Protein AF-A0AB74K3Z8-F1 (afdb_monomer_lite)

Sequence (269 aa):
MTKLPSEIRRMIWRLVIQSEEDSHDDHDTLGHYVALHMYSPTMAYLYTKHLAVAEEYMMARLRRRHMIIGSVDHGDEYLEELLLTQRMLIPVRVFWRHEKYRDRAKTCLERWIDLFQRRGQLCHLGQIGLFLDEVETWPKHKTLLPAVVEGLFQISKRLSPGRVVMEAEYTSSVEFELFSYPIGPGQETRKIVHEAINEADRIFEKKTMQDPEYGIMVPLYPEEEGPLKFQQHRRNAERASSLESIRSYTDYISDLLEDLSSRIRVSRE

Foldseek 3Di:
DPDDDLVVVLVVLLVVLVVLQVVDDPCPAPLQQLLCQCPDPVVVVCVVPPVPVSLVSSLVSVCVSPVCLVDPVCNVVSVLSNQANGANAHECVSQQPDPVRLCSSLVSVVSVLVSCVVVVSNQSHHAYEYEYEQLVVHDPSVPSVLVSLVSQLVVQVVHDFQRYKYWYWHDFPPDIDIDIQGHHNDPVSSVVVVVVVVVVVVVSVVVLVVDVVRVPPPPVDVPDPDDPVVVVVVVVVVVVVVVVVVVVVVVVVVVVVVVVVVVVVVVVD

Secondary structure (DSSP, 8-state):
-PPPPHHHHHHHHHHHHHHHHTTS-TTS-HHHHHHHHHTSHHHHHHHHH-HHHHHHHHHHHHHHH-GGGG-TTTHHHHHHHHHHHS-EEEEGGGGTTSGGGHHHHHHHHHHHHHHHHHTT-GGG--SEEEEE-SGGGSTTHHHHHHHHHHHHHHHHTTS-TT-EEEEEEEE-SS-EEEEEEEE-SSHHHHHHHHHHHHHHHHHHHHHHHT-GGG-------TT----THHHHHHHHHHHHHHHHHHHHHHHHHHHHHHHHHHHHHHTT-

Structure (mmCIF, N/CA/C/O backbone):
data_AF-A0AB74K3Z8-F1
#
_entry.id   AF-A0AB74K3Z8-F1
#
loop_
_atom_site.group_PDB
_atom_site.id
_atom_site.type_symbol
_atom_site.label_atom_id
_atom_site.label_alt_id
_atom_site.label_comp_id
_atom_site.label_asym_id
_atom_site.label_entity_id
_atom_site.label_seq_id
_atom_site.pdbx_PDB_ins_code
_atom_site.Cartn_x
_atom_site.Cartn_y
_atom_site.Cartn_z
_atom_site.occupancy
_atom_site.B_iso_or_equiv
_atom_site.auth_seq_id
_atom_site.auth_comp_id
_atom_site.auth_asym_id
_atom_site.auth_atom_id
_atom_site.pdbx_PDB_model_num
ATOM 1 N N . MET A 1 1 ? -16.350 -5.590 33.358 1.00 41.09 1 MET A N 1
ATOM 2 C CA . MET A 1 1 ? -14.938 -5.666 32.928 1.00 41.09 1 MET A CA 1
ATOM 3 C C . MET A 1 1 ? -14.533 -4.285 32.449 1.00 41.09 1 MET A C 1
ATOM 5 O O . MET A 1 1 ? -15.208 -3.742 31.583 1.00 41.09 1 MET A O 1
ATOM 9 N N . THR A 1 2 ? -13.524 -3.670 33.058 1.00 47.72 2 THR A N 1
ATOM 10 C CA . THR A 1 2 ? -12.963 -2.400 32.580 1.00 47.72 2 THR A CA 1
ATOM 11 C C . THR A 1 2 ? -12.320 -2.642 31.215 1.00 47.72 2 THR A C 1
ATOM 13 O O . THR A 1 2 ? -11.448 -3.498 31.087 1.00 47.72 2 THR A O 1
ATOM 16 N N . LYS A 1 3 ? -12.793 -1.945 30.173 1.00 71.00 3 LYS A N 1
ATOM 17 C CA . LYS A 1 3 ? -12.167 -2.007 28.845 1.00 71.00 3 LYS A CA 1
ATOM 18 C C . LYS A 1 3 ? -10.729 -1.493 28.976 1.00 71.00 3 LYS A C 1
ATOM 20 O O . LYS A 1 3 ? -10.520 -0.437 29.570 1.00 71.00 3 LYS A O 1
ATOM 25 N N . LEU A 1 4 ? -9.762 -2.241 28.437 1.00 79.44 4 LEU A N 1
ATOM 26 C CA . LEU A 1 4 ? -8.357 -1.820 28.356 1.00 79.44 4 LEU A CA 1
ATOM 27 C C . LEU A 1 4 ? -8.261 -0.402 27.767 1.00 79.44 4 LEU A C 1
ATOM 29 O O . LEU A 1 4 ? -9.043 -0.105 26.865 1.00 79.44 4 LEU A O 1
ATOM 33 N N . PRO A 1 5 ? -7.333 0.462 28.207 1.00 87.00 5 PRO A N 1
ATOM 34 C CA . PRO A 1 5 ? -7.081 1.755 27.567 1.00 87.00 5 PRO A CA 1
ATOM 35 C C . PRO A 1 5 ? -6.818 1.621 26.058 1.00 87.00 5 PRO A C 1
ATOM 37 O O . PRO A 1 5 ? -6.226 0.637 25.615 1.00 87.00 5 PRO A O 1
ATOM 40 N N . SER A 1 6 ? -7.243 2.609 25.264 1.00 81.06 6 SER A N 1
ATOM 41 C CA . SER A 1 6 ? -7.109 2.592 23.795 1.00 81.06 6 SER A CA 1
ATOM 42 C C . SER A 1 6 ? -5.661 2.461 23.324 1.00 81.06 6 SER A C 1
ATOM 44 O O . SER A 1 6 ? -5.394 1.740 22.371 1.00 81.06 6 SER A O 1
ATOM 46 N N . GLU A 1 7 ? -4.720 3.102 24.013 1.00 81.38 7 GLU A N 1
ATOM 47 C CA . GLU A 1 7 ? -3.289 3.023 23.702 1.00 81.38 7 GLU A CA 1
ATOM 48 C C . GLU A 1 7 ? -2.758 1.592 23.833 1.00 81.38 7 GLU A C 1
ATOM 50 O O . GLU A 1 7 ? -2.087 1.095 22.930 1.00 81.38 7 GLU A O 1
ATOM 55 N N . ILE A 1 8 ? -3.140 0.894 24.907 1.00 82.19 8 ILE A N 1
ATOM 56 C CA . ILE A 1 8 ? -2.758 -0.505 25.126 1.00 82.19 8 ILE A CA 1
ATOM 57 C C . ILE A 1 8 ? -3.389 -1.399 24.053 1.00 82.19 8 ILE A C 1
ATOM 59 O O . ILE A 1 8 ? -2.710 -2.267 23.510 1.00 82.19 8 ILE A O 1
ATOM 63 N N . ARG A 1 9 ? -4.657 -1.166 23.685 1.00 83.44 9 ARG A N 1
ATOM 64 C CA . ARG A 1 9 ? -5.303 -1.920 22.596 1.00 83.44 9 ARG A CA 1
ATOM 65 C C . ARG A 1 9 ? -4.596 -1.715 21.257 1.00 83.44 9 ARG A C 1
ATOM 67 O O . ARG A 1 9 ? -4.324 -2.694 20.577 1.00 83.44 9 ARG A O 1
ATOM 74 N N . ARG A 1 10 ? -4.220 -0.481 20.912 1.00 83.50 10 ARG A N 1
ATOM 75 C CA . ARG A 1 10 ? -3.461 -0.185 19.683 1.00 83.50 10 ARG A CA 1
ATOM 76 C C . ARG A 1 10 ? -2.086 -0.847 19.666 1.00 83.50 10 ARG A C 1
ATOM 78 O O . ARG A 1 10 ? -1.675 -1.357 18.631 1.00 83.50 10 ARG A O 1
ATOM 85 N N . MET A 1 11 ? -1.391 -0.903 20.804 1.00 82.69 11 MET A N 1
ATOM 86 C CA . MET A 1 11 ? -0.138 -1.662 20.912 1.00 82.69 11 MET A CA 1
ATOM 87 C C . MET A 1 11 ? -0.350 -3.160 20.669 1.00 82.69 11 MET A C 1
ATOM 89 O O . MET A 1 11 ? 0.435 -3.773 19.952 1.00 82.69 11 MET A O 1
ATOM 93 N N . ILE A 1 12 ? -1.420 -3.738 21.223 1.00 82.19 12 ILE A N 1
ATOM 94 C CA . ILE A 1 12 ? -1.785 -5.138 20.969 1.00 82.19 12 ILE A CA 1
ATOM 95 C C . ILE A 1 12 ? -2.079 -5.342 19.480 1.00 82.19 12 ILE A C 1
ATOM 97 O O . ILE A 1 12 ? -1.544 -6.272 18.885 1.00 82.19 12 ILE A O 1
ATOM 101 N N . TRP A 1 13 ? -2.857 -4.454 18.854 1.00 89.12 13 TRP A N 1
ATOM 102 C CA . TRP A 1 13 ? -3.147 -4.536 17.422 1.00 89.12 13 TRP A CA 1
ATOM 103 C C . TRP A 1 13 ? -1.883 -4.502 16.576 1.00 89.12 13 TRP A C 1
ATOM 105 O O . TRP A 1 13 ? -1.746 -5.365 15.721 1.00 89.12 13 TRP A O 1
ATOM 115 N N . ARG A 1 14 ? -0.917 -3.623 16.860 1.00 86.44 14 ARG A N 1
ATOM 116 C CA . ARG A 1 14 ? 0.381 -3.617 16.158 1.00 86.44 14 ARG A CA 1
ATOM 117 C C . ARG A 1 14 ? 1.084 -4.965 16.191 1.00 86.44 14 ARG A C 1
ATOM 119 O O . ARG A 1 14 ? 1.556 -5.422 15.159 1.00 86.44 14 ARG A O 1
ATOM 126 N N . LEU A 1 15 ? 1.151 -5.586 17.368 1.00 85.38 15 LEU A N 1
ATOM 127 C CA . LEU A 1 15 ? 1.807 -6.883 17.536 1.00 85.38 15 LEU A CA 1
ATOM 128 C C . LEU A 1 15 ? 1.071 -7.986 16.775 1.00 85.38 15 LEU A C 1
ATOM 130 O O . LEU A 1 15 ? 1.707 -8.808 16.126 1.00 85.38 15 LEU A O 1
ATOM 134 N N . VAL A 1 16 ? -0.263 -7.983 16.827 1.00 83.44 16 VAL A N 1
ATOM 135 C CA . VAL A 1 16 ? -1.079 -8.965 16.105 1.00 83.44 16 VAL A CA 1
ATOM 136 C C . VAL A 1 16 ? -0.953 -8.780 14.596 1.00 83.44 16 VAL A C 1
ATOM 138 O O . VAL A 1 16 ? -0.721 -9.755 13.895 1.00 83.44 16 VAL A O 1
ATOM 141 N N . ILE A 1 17 ? -1.051 -7.543 14.105 1.00 88.12 17 ILE A N 1
ATOM 142 C CA . ILE A 1 17 ? -0.883 -7.208 12.688 1.00 88.12 17 ILE A CA 1
ATOM 143 C C . ILE A 1 17 ? 0.489 -7.668 12.203 1.00 88.12 17 ILE A C 1
ATOM 145 O O . ILE A 1 17 ? 0.570 -8.336 11.181 1.00 88.12 17 ILE A O 1
ATOM 149 N N . GLN A 1 18 ? 1.555 -7.336 12.940 1.00 86.69 18 GLN A N 1
ATOM 150 C CA . GLN A 1 18 ? 2.908 -7.731 12.563 1.00 86.69 18 GLN A CA 1
ATOM 151 C C . GLN A 1 18 ? 3.045 -9.254 12.526 1.00 86.69 18 GLN A C 1
ATOM 153 O O . GLN A 1 18 ? 3.539 -9.789 11.549 1.00 86.69 18 GLN A O 1
ATOM 158 N N . SER A 1 19 ? 2.534 -9.958 13.539 1.00 84.00 19 SER A N 1
ATOM 159 C CA . SER A 1 19 ? 2.565 -11.421 13.564 1.00 84.00 19 SER A CA 1
ATOM 160 C C . SER A 1 19 ? 1.749 -12.065 12.438 1.00 84.00 19 SER A C 1
ATOM 162 O O . SER A 1 19 ? 2.124 -13.143 11.981 1.00 84.00 19 SER A O 1
ATOM 164 N N . GLU A 1 20 ? 0.622 -11.472 12.034 1.00 83.81 20 GLU A N 1
ATOM 165 C CA . GLU A 1 20 ? -0.160 -11.949 10.889 1.00 83.81 20 GLU A CA 1
ATOM 166 C C . GLU A 1 20 ? 0.612 -11.708 9.587 1.00 83.81 20 GLU A C 1
ATOM 168 O O . GLU A 1 20 ? 0.776 -12.644 8.808 1.00 83.81 20 GLU A O 1
ATOM 173 N N . GLU A 1 21 ? 1.157 -10.508 9.375 1.00 85.94 21 GLU A N 1
ATOM 174 C CA . GLU A 1 21 ? 1.933 -10.182 8.172 1.00 85.94 21 GLU A CA 1
ATOM 175 C C . GLU A 1 21 ? 3.234 -10.994 8.061 1.00 85.94 21 GLU A C 1
ATOM 177 O O . GLU A 1 21 ? 3.523 -11.495 6.980 1.00 85.94 21 GLU A O 1
ATOM 182 N N . ASP A 1 22 ? 3.948 -11.235 9.166 1.00 81.50 22 ASP A N 1
ATOM 183 C CA . ASP A 1 22 ? 5.160 -12.074 9.215 1.00 81.50 22 ASP A CA 1
ATOM 184 C C . ASP A 1 22 ? 4.876 -13.561 8.929 1.00 81.50 22 ASP A C 1
ATOM 186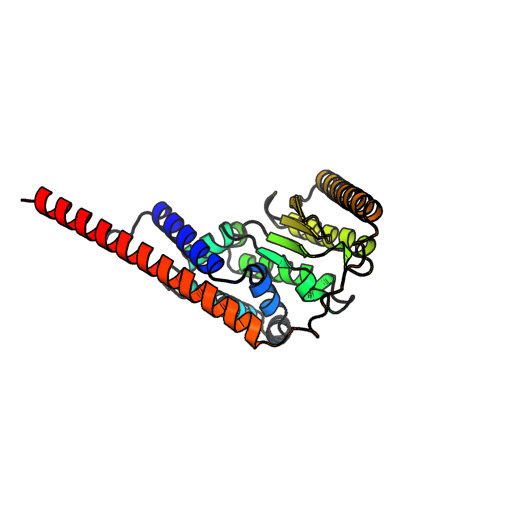 O O . ASP A 1 22 ? 5.792 -14.344 8.678 1.00 81.50 22 ASP A O 1
ATOM 190 N N . SER A 1 23 ? 3.609 -13.988 9.001 1.00 78.38 23 SER A N 1
ATOM 191 C CA . SER A 1 23 ? 3.215 -15.364 8.675 1.00 78.38 23 SER A CA 1
ATOM 192 C C . SER A 1 23 ? 3.050 -15.609 7.171 1.00 78.38 23 SER A C 1
ATOM 194 O O . SER A 1 23 ? 2.921 -16.763 6.745 1.00 78.38 23 SER A O 1
ATOM 196 N N . HIS A 1 24 ? 3.038 -14.535 6.378 1.00 77.56 24 HIS A N 1
ATOM 197 C CA . HIS A 1 24 ? 2.959 -14.573 4.926 1.00 77.56 24 HIS A CA 1
ATOM 198 C C . HIS A 1 24 ? 4.363 -14.547 4.310 1.00 77.56 24 HIS A C 1
ATOM 200 O O . HIS A 1 24 ? 5.299 -14.012 4.893 1.00 77.56 24 HIS A O 1
ATOM 206 N N . ASP A 1 25 ? 4.512 -15.135 3.120 1.00 73.88 25 ASP A N 1
ATOM 207 C CA . ASP A 1 25 ? 5.778 -15.071 2.385 1.00 73.88 25 ASP A CA 1
ATOM 208 C C . ASP A 1 25 ? 6.132 -13.603 2.077 1.00 73.88 25 ASP A C 1
ATOM 210 O O . ASP A 1 25 ? 5.238 -12.802 1.797 1.00 73.88 25 ASP A O 1
ATOM 214 N N . ASP A 1 26 ? 7.424 -13.268 2.001 1.00 64.81 26 ASP A N 1
ATOM 215 C CA . ASP A 1 26 ? 7.908 -11.904 1.699 1.00 64.81 26 ASP A CA 1
ATOM 216 C C . ASP A 1 26 ? 7.327 -11.321 0.392 1.00 64.81 26 ASP A C 1
ATOM 218 O O . ASP A 1 26 ? 7.272 -10.109 0.179 1.00 64.81 26 ASP A O 1
ATOM 222 N N . HIS A 1 27 ? 6.867 -12.188 -0.512 1.00 65.62 27 HIS A N 1
ATOM 223 C CA . HIS A 1 27 ? 6.240 -11.814 -1.777 1.00 65.62 27 HIS A CA 1
ATOM 224 C C . HIS A 1 27 ? 4.713 -11.623 -1.705 1.00 65.62 27 HIS A C 1
ATOM 226 O O . HIS A 1 27 ? 4.142 -11.069 -2.648 1.00 65.62 27 HIS A O 1
ATOM 232 N N . ASP A 1 28 ? 4.058 -12.040 -0.617 1.00 76.50 28 ASP A N 1
ATOM 233 C CA . ASP A 1 28 ? 2.620 -11.897 -0.347 1.00 76.50 28 ASP A CA 1
ATOM 234 C C . ASP A 1 28 ? 2.358 -10.777 0.670 1.00 76.50 28 ASP A C 1
ATOM 236 O O . ASP A 1 28 ? 1.676 -10.958 1.678 1.00 76.50 28 ASP A O 1
ATOM 240 N N . THR A 1 29 ? 2.909 -9.592 0.407 1.00 85.38 29 THR A N 1
ATOM 241 C CA . THR A 1 29 ? 2.657 -8.398 1.224 1.00 85.38 29 THR A CA 1
ATOM 242 C C . THR A 1 29 ? 1.191 -7.964 1.146 1.00 85.38 29 THR A C 1
ATOM 244 O O . THR A 1 29 ? 0.503 -8.215 0.148 1.00 85.38 29 THR A O 1
ATOM 247 N N . LEU A 1 30 ? 0.709 -7.208 2.141 1.00 88.62 30 LEU A N 1
ATOM 248 C CA . LEU A 1 30 ? -0.629 -6.602 2.104 1.00 88.62 30 LEU A CA 1
ATOM 249 C C . LEU A 1 30 ? -0.907 -5.848 0.787 1.00 88.62 30 LEU A C 1
ATOM 251 O O . LEU A 1 30 ? -2.015 -5.913 0.245 1.00 88.62 30 LEU A O 1
ATOM 255 N N . GLY A 1 31 ? 0.101 -5.159 0.243 1.00 87.69 31 GLY A N 1
ATOM 256 C CA . GLY A 1 31 ? -0.012 -4.451 -1.029 1.00 87.69 31 GLY A CA 1
ATOM 257 C C . GLY A 1 31 ? -0.159 -5.363 -2.242 1.00 87.69 31 GLY A C 1
ATOM 258 O O . GLY A 1 31 ? -0.999 -5.095 -3.106 1.00 87.69 31 GLY A O 1
ATOM 259 N N . HIS A 1 32 ? 0.574 -6.478 -2.282 1.00 84.88 32 HIS A N 1
ATOM 260 C CA . HIS A 1 32 ? 0.382 -7.516 -3.292 1.00 84.88 32 HIS A CA 1
ATOM 261 C C . HIS A 1 32 ? -1.027 -8.124 -3.203 1.00 84.88 32 HIS A C 1
ATOM 263 O O . HIS A 1 32 ? -1.758 -8.162 -4.199 1.00 84.88 32 HIS A O 1
ATOM 269 N N . TYR A 1 33 ? -1.446 -8.509 -1.995 1.00 86.81 33 TYR A N 1
ATOM 270 C CA . TYR A 1 33 ? -2.750 -9.113 -1.723 1.00 86.81 33 TYR A CA 1
ATOM 271 C C . TYR A 1 33 ? -3.918 -8.218 -2.163 1.00 86.81 33 TYR A C 1
ATOM 273 O O . TYR A 1 33 ? -4.849 -8.653 -2.854 1.00 86.81 33 TYR A O 1
ATOM 281 N N . VAL A 1 34 ? -3.868 -6.932 -1.805 1.00 87.50 34 VAL A N 1
ATOM 282 C CA . VAL A 1 34 ? -4.889 -5.959 -2.207 1.00 87.50 34 VAL A CA 1
ATOM 283 C C . VAL A 1 34 ? -4.890 -5.750 -3.714 1.00 87.50 34 VAL A C 1
ATOM 285 O O . VAL A 1 34 ? -5.969 -5.747 -4.314 1.00 87.50 34 VAL A O 1
ATOM 288 N N . ALA A 1 35 ? -3.720 -5.631 -4.342 1.00 83.31 35 ALA A N 1
ATOM 289 C CA . ALA A 1 35 ? -3.617 -5.443 -5.784 1.00 83.31 35 ALA A CA 1
ATOM 290 C C . ALA A 1 35 ? -4.246 -6.606 -6.564 1.00 83.31 35 ALA A C 1
ATOM 292 O O . ALA A 1 35 ? -5.053 -6.367 -7.468 1.00 83.31 35 ALA A O 1
ATOM 293 N N . LEU A 1 36 ? -3.971 -7.855 -6.168 1.00 82.38 36 LEU A N 1
ATOM 294 C CA . LEU A 1 36 ? -4.575 -9.050 -6.770 1.00 82.38 36 LEU A CA 1
ATOM 295 C C . LEU A 1 36 ? -6.106 -8.995 -6.753 1.00 82.38 36 LEU A C 1
ATOM 297 O O . LEU A 1 36 ? -6.775 -9.326 -7.737 1.00 82.38 36 LEU A O 1
ATOM 301 N N . HIS A 1 37 ? -6.685 -8.562 -5.636 1.00 84.50 37 HIS A N 1
ATOM 302 C CA . HIS A 1 37 ? -8.132 -8.537 -5.484 1.00 84.50 37 HIS A CA 1
ATOM 303 C C . HIS A 1 37 ? -8.784 -7.330 -6.146 1.00 84.50 37 HIS A C 1
ATOM 305 O O . HIS A 1 37 ? -9.766 -7.517 -6.867 1.00 84.50 37 HIS A O 1
ATOM 311 N N . MET A 1 38 ? -8.227 -6.131 -5.991 1.00 79.50 38 MET A N 1
ATOM 312 C CA . MET A 1 38 ? -8.716 -4.912 -6.646 1.00 79.50 38 MET A CA 1
ATOM 313 C C . MET A 1 38 ? -8.640 -4.984 -8.169 1.00 79.50 38 MET A C 1
ATOM 315 O O . MET A 1 38 ? -9.441 -4.345 -8.862 1.00 79.50 38 MET A O 1
ATOM 319 N N . TYR A 1 39 ? -7.703 -5.782 -8.680 1.00 73.06 39 TYR A N 1
ATOM 320 C CA . TYR A 1 39 ? -7.513 -6.008 -10.101 1.00 73.06 39 TYR A CA 1
ATOM 321 C C . TYR A 1 39 ? -8.242 -7.256 -10.641 1.00 73.06 39 TYR A C 1
ATOM 323 O O . TYR A 1 39 ? -8.264 -7.499 -11.848 1.00 73.06 39 TYR A O 1
ATOM 331 N N . SER A 1 40 ? -8.906 -8.032 -9.781 1.00 73.38 40 SER A N 1
ATOM 332 C CA . SER A 1 40 ? -9.642 -9.225 -10.212 1.00 73.38 40 SER A CA 1
ATOM 333 C C . SER A 1 40 ? -10.779 -8.897 -11.201 1.00 73.38 40 SER A C 1
ATOM 335 O O . SER A 1 40 ? -11.395 -7.828 -11.102 1.00 73.38 40 SER A O 1
ATOM 337 N N . PRO A 1 41 ? -11.140 -9.824 -12.116 1.00 70.00 41 PRO A N 1
ATOM 338 C CA . PRO A 1 41 ? -12.302 -9.662 -12.997 1.00 70.00 41 PRO A CA 1
ATOM 339 C C . PRO A 1 41 ? -13.588 -9.335 -12.229 1.00 70.00 41 PRO A C 1
ATOM 341 O O . PRO A 1 41 ? -14.390 -8.513 -12.671 1.00 70.00 41 PRO A O 1
ATOM 344 N N . THR A 1 42 ? -13.739 -9.914 -11.034 1.00 74.94 42 THR A N 1
ATOM 345 C CA . THR A 1 42 ? -14.832 -9.612 -10.108 1.00 74.94 42 THR A CA 1
ATOM 346 C C . THR A 1 42 ? -14.849 -8.135 -9.735 1.00 74.94 42 THR A C 1
ATOM 348 O O . THR A 1 42 ? -15.873 -7.482 -9.901 1.00 74.94 42 THR A O 1
ATOM 351 N N . MET A 1 43 ? -13.722 -7.568 -9.297 1.00 73.81 43 MET A N 1
ATOM 352 C CA . MET A 1 43 ? -13.666 -6.147 -8.947 1.00 73.81 43 MET A CA 1
ATOM 353 C C . MET A 1 43 ? -13.836 -5.228 -10.151 1.00 73.81 43 MET A C 1
ATOM 355 O O . MET A 1 43 ? -14.476 -4.187 -10.025 1.00 73.81 43 MET A O 1
ATOM 359 N N . ALA A 1 44 ? -13.336 -5.608 -11.328 1.00 71.75 44 ALA A N 1
ATOM 360 C CA . ALA A 1 44 ? -13.589 -4.858 -12.556 1.00 71.75 44 ALA A CA 1
ATOM 361 C C . ALA A 1 44 ? -15.095 -4.778 -12.879 1.00 71.75 44 ALA A C 1
ATOM 363 O O . ALA A 1 44 ? -15.604 -3.703 -13.208 1.00 71.75 44 ALA A O 1
ATOM 364 N N . TYR A 1 45 ? -15.825 -5.885 -12.719 1.00 74.88 45 TYR A N 1
ATOM 365 C CA . TYR A 1 45 ? -17.280 -5.906 -12.858 1.00 74.88 45 TYR A CA 1
ATOM 366 C C . TYR A 1 45 ? -17.975 -5.075 -11.766 1.00 74.88 45 TYR A C 1
ATOM 368 O O . TYR A 1 45 ? -18.789 -4.201 -12.069 1.00 74.88 45 TYR A O 1
ATOM 376 N N . LEU A 1 46 ? -17.623 -5.283 -10.495 1.00 77.94 46 LEU A N 1
ATOM 377 C CA . LEU A 1 46 ? -18.273 -4.605 -9.372 1.00 77.94 46 LEU A CA 1
ATOM 378 C C . LEU A 1 46 ? -18.068 -3.086 -9.412 1.00 77.94 46 LEU A C 1
ATOM 380 O O . LEU A 1 46 ? -19.033 -2.347 -9.250 1.00 77.94 46 LEU A O 1
ATOM 384 N N . TYR A 1 47 ? -16.868 -2.596 -9.728 1.00 71.88 47 TYR A N 1
ATOM 385 C CA . TYR A 1 47 ? -16.625 -1.152 -9.842 1.00 71.88 47 TYR A CA 1
ATOM 386 C C . TYR A 1 47 ? -17.432 -0.478 -10.959 1.00 71.88 47 TYR A C 1
ATOM 388 O O . TYR A 1 47 ? -17.702 0.716 -10.865 1.00 71.88 47 TYR A O 1
ATOM 396 N N . THR A 1 48 ? -17.813 -1.209 -12.012 1.00 75.00 48 THR A N 1
ATOM 397 C CA . THR A 1 48 ? -18.574 -0.632 -13.134 1.00 75.00 48 THR A CA 1
ATOM 398 C C . THR A 1 48 ? -20.085 -0.685 -12.933 1.00 75.00 48 THR A C 1
ATOM 400 O O . THR A 1 48 ? -20.796 0.133 -13.515 1.00 75.00 48 THR A O 1
ATOM 403 N N . LYS A 1 49 ? -20.593 -1.637 -12.141 1.00 76.50 49 LYS A N 1
ATOM 404 C CA . LYS A 1 49 ? -22.038 -1.894 -12.016 1.00 76.50 49 LYS A CA 1
ATOM 405 C C . LYS A 1 49 ? -22.587 -1.754 -10.598 1.00 76.50 49 LYS A C 1
ATOM 407 O O . LYS A 1 49 ? -23.749 -1.392 -10.444 1.00 76.50 49 LYS A O 1
ATOM 412 N N . HIS A 1 50 ? -21.778 -2.016 -9.573 1.00 79.62 50 HIS A N 1
ATOM 413 C CA . HIS A 1 50 ? -22.219 -2.149 -8.183 1.00 79.62 50 HIS A CA 1
ATOM 414 C C . HIS A 1 50 ? -21.142 -1.665 -7.199 1.00 79.62 50 HIS A C 1
ATOM 416 O O . HIS A 1 50 ? -20.538 -2.460 -6.479 1.00 79.62 50 HIS A O 1
ATOM 422 N N . LEU A 1 51 ? -20.905 -0.349 -7.155 1.00 78.88 51 LEU A N 1
ATOM 423 C CA . LEU A 1 51 ? -19.825 0.240 -6.353 1.00 78.88 51 LEU A CA 1
ATOM 424 C C . LEU A 1 51 ? -19.896 -0.138 -4.863 1.00 78.88 51 LEU A C 1
ATOM 426 O O . LEU A 1 51 ? -18.872 -0.495 -4.297 1.00 78.88 51 LEU A O 1
ATOM 430 N N . ALA A 1 52 ? -21.084 -0.130 -4.249 1.00 77.31 52 ALA A N 1
ATOM 431 C CA . ALA A 1 52 ? -21.253 -0.525 -2.844 1.00 77.31 52 ALA A CA 1
ATOM 432 C C . ALA A 1 52 ? -20.816 -1.982 -2.587 1.00 77.31 52 ALA A C 1
ATOM 434 O O . ALA A 1 52 ? -20.120 -2.274 -1.619 1.00 77.31 52 ALA A O 1
ATOM 435 N N . VAL A 1 53 ? -21.131 -2.890 -3.516 1.00 83.06 53 VAL A N 1
ATOM 436 C CA . VAL A 1 53 ? -20.736 -4.307 -3.436 1.00 83.06 53 VAL A CA 1
ATOM 437 C C . VAL A 1 53 ? -19.228 -4.475 -3.652 1.00 83.06 53 VAL A C 1
ATOM 439 O O . VAL A 1 53 ? -18.617 -5.385 -3.095 1.00 83.06 53 VAL A O 1
ATOM 442 N N . ALA A 1 54 ? -18.597 -3.588 -4.428 1.00 79.69 54 ALA A N 1
ATOM 443 C CA . ALA A 1 54 ? -17.145 -3.568 -4.596 1.00 79.69 54 ALA A CA 1
ATOM 444 C C . ALA A 1 54 ? -16.427 -3.305 -3.258 1.00 79.69 54 ALA A C 1
ATOM 446 O O . ALA A 1 54 ? -15.403 -3.926 -2.968 1.00 79.69 54 ALA A O 1
ATOM 447 N N . GLU A 1 55 ? -16.980 -2.427 -2.417 1.00 85.81 55 GLU A N 1
ATOM 448 C CA . GLU A 1 55 ? -16.435 -2.148 -1.084 1.00 85.81 55 GLU A CA 1
ATOM 449 C C . GLU A 1 55 ? -16.577 -3.342 -0.152 1.00 85.81 55 GLU A C 1
ATOM 451 O O . GLU A 1 55 ? -15.599 -3.766 0.462 1.00 85.81 55 GLU A O 1
ATOM 456 N N . GLU A 1 56 ? -17.778 -3.916 -0.080 1.00 86.06 56 GLU A N 1
ATOM 457 C CA . GLU A 1 56 ? -18.044 -5.100 0.736 1.00 86.06 56 GLU A CA 1
ATOM 458 C C . GLU A 1 56 ? -17.154 -6.272 0.329 1.00 86.06 56 GLU A C 1
ATOM 460 O O . GLU A 1 56 ? -16.607 -6.960 1.192 1.00 86.06 56 GLU A O 1
ATOM 465 N N . TYR A 1 57 ? -16.946 -6.463 -0.976 1.00 85.50 57 TYR A N 1
ATOM 466 C CA . TYR A 1 57 ? -16.020 -7.462 -1.489 1.00 85.50 57 TYR A CA 1
ATOM 467 C C . TYR A 1 57 ? -14.597 -7.215 -0.986 1.00 85.50 57 TYR A C 1
ATOM 469 O O . TYR A 1 57 ? -13.970 -8.141 -0.471 1.00 85.50 57 TYR A O 1
ATOM 477 N N . MET A 1 58 ? -14.080 -5.988 -1.100 1.00 87.94 58 MET A N 1
ATOM 478 C CA . MET A 1 58 ? -12.722 -5.684 -0.640 1.00 87.94 58 MET A CA 1
ATOM 479 C C . MET A 1 58 ? -12.581 -5.842 0.871 1.00 87.94 58 MET A C 1
ATOM 481 O O . MET A 1 58 ? -11.615 -6.453 1.324 1.00 87.94 58 MET A O 1
ATOM 485 N N . MET A 1 59 ? -13.568 -5.400 1.651 1.00 88.88 59 MET A N 1
ATOM 486 C CA . MET A 1 59 ? -13.583 -5.623 3.096 1.00 88.88 59 MET A CA 1
ATOM 487 C C . MET A 1 59 ? -13.651 -7.112 3.442 1.00 88.88 59 MET A C 1
ATOM 489 O O . MET A 1 59 ? -12.981 -7.555 4.370 1.00 88.88 59 MET A O 1
ATOM 493 N N . ALA A 1 60 ? -14.397 -7.917 2.683 1.00 86.31 60 ALA A N 1
ATOM 494 C CA . ALA A 1 60 ? -14.427 -9.365 2.862 1.00 86.31 60 ALA A CA 1
ATOM 495 C C . ALA A 1 60 ? -13.076 -10.023 2.543 1.00 86.31 60 ALA A C 1
ATOM 497 O O . ALA A 1 60 ? -12.721 -11.007 3.190 1.00 86.31 60 ALA A O 1
ATOM 498 N N . ARG A 1 61 ? -12.305 -9.492 1.584 1.00 88.12 61 ARG A N 1
ATOM 499 C CA . ARG A 1 61 ? -10.928 -9.947 1.326 1.00 88.12 61 ARG A CA 1
ATOM 500 C C . ARG A 1 61 ? -9.995 -9.579 2.467 1.00 88.12 61 ARG A C 1
ATOM 502 O O . ARG A 1 61 ? -9.315 -10.460 2.974 1.00 88.12 61 ARG A O 1
ATOM 509 N N . LEU A 1 62 ? -10.041 -8.338 2.944 1.00 89.62 62 LEU A N 1
ATOM 510 C CA . LEU A 1 62 ? -9.244 -7.924 4.100 1.00 89.62 62 LEU A CA 1
ATOM 511 C C . LEU A 1 62 ? -9.561 -8.764 5.340 1.00 89.62 62 LEU A C 1
ATOM 513 O O . LEU A 1 62 ? -8.639 -9.222 5.996 1.00 89.62 62 LEU A O 1
ATOM 517 N N . ARG A 1 63 ? -10.837 -9.077 5.600 1.00 86.00 63 ARG A N 1
ATOM 518 C CA . ARG A 1 63 ? -11.245 -9.974 6.699 1.00 86.00 63 ARG A CA 1
ATOM 519 C C . ARG A 1 63 ? -10.712 -11.400 6.576 1.00 86.00 63 ARG A C 1
ATOM 521 O O . ARG A 1 63 ? -10.591 -12.082 7.583 1.00 86.00 63 ARG A O 1
ATOM 528 N N . ARG A 1 64 ? -10.452 -11.889 5.360 1.00 84.19 64 ARG A N 1
ATOM 529 C CA . ARG A 1 64 ? -9.865 -13.226 5.166 1.00 84.19 64 ARG A CA 1
ATOM 530 C C . ARG A 1 64 ? -8.378 -13.255 5.495 1.00 84.19 64 ARG A C 1
ATOM 532 O O . ARG A 1 64 ? -7.901 -14.314 5.874 1.00 84.19 64 ARG A O 1
ATOM 539 N N . ARG A 1 65 ? -7.681 -12.130 5.317 1.00 86.75 65 ARG A N 1
ATOM 540 C CA . ARG A 1 65 ? -6.272 -11.974 5.692 1.00 86.75 65 ARG A CA 1
ATOM 541 C C . ARG A 1 65 ? -6.133 -11.639 7.178 1.00 86.75 65 ARG A C 1
ATOM 543 O O . ARG A 1 65 ? -5.424 -12.328 7.888 1.00 86.75 65 ARG A O 1
ATOM 550 N N . HIS A 1 66 ? -6.917 -10.674 7.649 1.00 87.88 66 HIS A N 1
ATOM 551 C CA . HIS A 1 66 ? -6.967 -10.238 9.040 1.00 87.88 66 HIS A CA 1
ATOM 552 C C . HIS A 1 66 ? -8.357 -10.484 9.627 1.00 87.88 66 HIS A C 1
ATOM 554 O O . HIS A 1 66 ? -9.278 -9.666 9.488 1.00 87.88 66 HIS A O 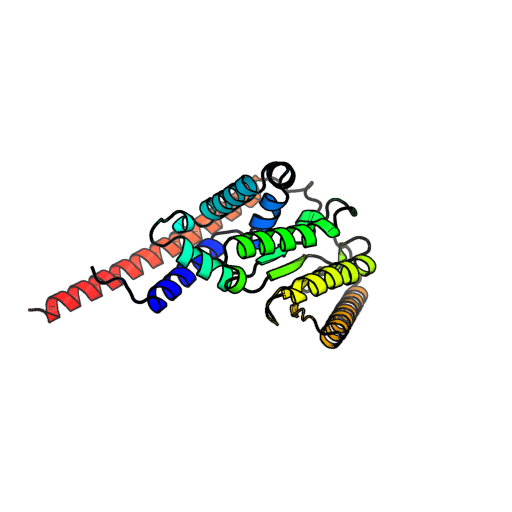1
ATOM 560 N N . MET A 1 67 ? -8.530 -11.621 10.300 1.00 84.75 67 MET A N 1
ATOM 561 C CA . MET A 1 67 ? -9.841 -12.060 10.799 1.00 84.75 67 MET A CA 1
ATOM 562 C C . MET A 1 67 ? -10.476 -11.078 11.790 1.00 84.75 67 MET A C 1
ATOM 564 O O . MET A 1 67 ? -11.704 -10.965 11.845 1.00 84.75 67 MET A O 1
ATOM 568 N N . ILE A 1 68 ? -9.660 -10.323 12.533 1.00 86.88 68 ILE A N 1
ATOM 569 C CA . ILE A 1 68 ? -10.121 -9.372 13.556 1.00 86.88 68 ILE A CA 1
ATOM 570 C C . ILE A 1 68 ? -10.964 -8.240 12.953 1.00 86.88 68 ILE A C 1
ATOM 572 O O . ILE A 1 68 ? -11.879 -7.756 13.617 1.00 86.88 68 ILE A O 1
ATOM 576 N N . ILE A 1 69 ? -10.780 -7.900 11.671 1.00 87.44 69 ILE A N 1
ATOM 577 C CA . ILE A 1 69 ? -11.627 -6.926 10.951 1.00 87.44 69 ILE A CA 1
ATOM 578 C C . ILE A 1 69 ? -13.109 -7.358 10.942 1.00 87.44 69 ILE A C 1
ATOM 580 O O . ILE A 1 69 ? -14.010 -6.535 10.781 1.00 87.44 69 ILE A O 1
ATOM 584 N N . GLY A 1 70 ? -13.396 -8.655 11.092 1.00 81.44 70 GLY A N 1
ATOM 585 C CA . GLY A 1 70 ? -14.759 -9.176 11.201 1.00 81.44 70 GLY A CA 1
ATOM 586 C C . GLY A 1 70 ? -15.422 -8.943 12.564 1.00 81.44 70 GLY A C 1
ATOM 587 O O . GLY A 1 70 ? -16.622 -9.174 12.690 1.00 81.44 70 GLY A O 1
ATOM 588 N N . SER A 1 71 ? -14.668 -8.504 13.575 1.00 83.75 71 SER A N 1
ATOM 589 C CA . SER A 1 71 ? -15.175 -8.263 14.926 1.00 83.75 71 SER A CA 1
ATOM 590 C C . SER A 1 71 ? -16.067 -7.024 14.983 1.00 83.75 71 SER A C 1
ATOM 592 O O . SER A 1 71 ? -15.677 -5.951 14.529 1.00 83.75 71 SER A O 1
ATOM 594 N N . VAL A 1 72 ? -17.240 -7.153 15.610 1.00 79.94 72 VAL A N 1
ATOM 595 C CA . VAL A 1 72 ? -18.174 -6.033 15.827 1.00 79.94 72 VAL A CA 1
ATOM 596 C C . VAL A 1 72 ? -17.591 -4.995 16.790 1.00 79.94 72 VAL A C 1
ATOM 598 O O . VAL A 1 72 ? -17.777 -3.800 16.592 1.00 79.94 72 VAL A O 1
ATOM 601 N N . ASP A 1 73 ? -16.860 -5.443 17.813 1.00 80.88 73 ASP A N 1
ATOM 602 C CA . ASP A 1 73 ? -16.370 -4.568 18.883 1.00 80.88 73 ASP A CA 1
ATOM 603 C C . ASP A 1 73 ? -15.006 -3.934 18.580 1.00 80.88 73 ASP A C 1
ATOM 605 O O . ASP A 1 73 ? -14.668 -2.890 19.142 1.00 80.88 73 ASP A O 1
ATOM 609 N N . HIS A 1 74 ? -14.205 -4.581 17.726 1.00 84.44 74 HIS A N 1
ATOM 610 C CA . HIS A 1 74 ? -12.792 -4.239 17.528 1.00 84.44 74 HIS A CA 1
ATOM 611 C C . HIS A 1 74 ? -12.367 -4.124 16.061 1.00 84.44 74 HIS A C 1
ATOM 613 O O . HIS A 1 74 ? -11.243 -3.702 15.803 1.00 84.44 74 HIS A O 1
ATOM 619 N N . GLY A 1 75 ? -13.231 -4.470 15.102 1.00 86.56 75 GLY A N 1
ATOM 620 C CA . GLY A 1 75 ? -12.850 -4.561 13.693 1.00 86.56 75 GLY A CA 1
ATOM 621 C C . GLY A 1 75 ? -12.403 -3.233 13.088 1.00 86.56 75 GLY A C 1
ATOM 622 O O . GLY A 1 75 ? -11.391 -3.205 12.392 1.00 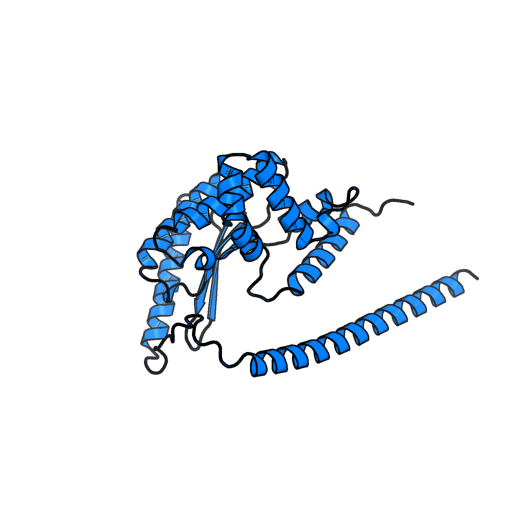86.56 75 GLY A O 1
ATOM 623 N N . ASP A 1 76 ? -13.099 -2.134 13.389 1.00 89.81 76 ASP A N 1
ATOM 624 C CA . ASP A 1 76 ? -12.719 -0.811 12.879 1.00 89.81 76 ASP A CA 1
ATOM 625 C C . ASP A 1 76 ? -11.448 -0.274 13.554 1.00 89.81 76 ASP A C 1
ATOM 627 O O . ASP A 1 76 ? -10.573 0.232 12.860 1.00 89.81 76 ASP A O 1
ATOM 631 N N . GLU A 1 77 ? -11.285 -0.451 14.871 1.00 91.06 77 GLU A N 1
ATOM 632 C CA . GLU A 1 77 ? -10.063 -0.036 15.586 1.00 91.06 77 GLU A CA 1
ATOM 633 C C . GLU A 1 77 ? -8.834 -0.822 15.099 1.00 91.06 77 GLU A C 1
ATOM 635 O O . GLU A 1 77 ? -7.764 -0.247 14.903 1.00 91.06 77 GLU A O 1
ATOM 640 N N . TYR A 1 78 ? -8.996 -2.127 14.868 1.00 91.75 78 TYR A N 1
ATOM 641 C CA . TYR A 1 78 ? -7.958 -2.968 14.284 1.00 91.75 78 TYR A CA 1
ATOM 642 C C . TYR A 1 78 ? -7.632 -2.529 12.852 1.00 91.75 78 TYR A C 1
ATOM 644 O O . TYR A 1 78 ? -6.464 -2.388 12.504 1.00 91.75 78 TYR A O 1
ATOM 652 N N . LEU A 1 79 ? -8.652 -2.282 12.020 1.00 94.00 79 LEU A N 1
ATOM 653 C CA . LEU A 1 79 ? -8.469 -1.829 10.641 1.00 94.00 79 LEU A CA 1
ATOM 654 C C . LEU A 1 79 ? -7.738 -0.486 10.585 1.00 94.00 79 LEU A C 1
ATOM 656 O O . LEU A 1 79 ? -6.830 -0.328 9.779 1.00 94.00 79 LEU A O 1
ATOM 660 N N . GLU A 1 80 ? -8.095 0.471 11.439 1.00 93.88 80 GLU A N 1
ATOM 661 C CA . GLU A 1 80 ? -7.379 1.744 11.542 1.00 93.88 80 GLU A CA 1
ATOM 662 C C . GLU A 1 80 ? -5.897 1.537 11.863 1.00 93.88 80 GLU A C 1
ATOM 664 O O . GLU A 1 80 ? -5.045 2.166 11.237 1.00 93.88 80 GLU A O 1
ATOM 669 N N . GLU A 1 81 ? -5.578 0.648 12.807 1.00 93.56 81 GLU A N 1
ATOM 670 C CA . GLU A 1 81 ? -4.189 0.359 13.160 1.00 93.56 81 GLU A CA 1
ATOM 671 C C . GLU A 1 81 ? -3.457 -0.386 12.031 1.00 93.56 81 GLU A C 1
ATOM 673 O O . GLU A 1 81 ? -2.305 -0.064 11.747 1.00 93.56 81 GLU A O 1
ATOM 678 N N . LEU A 1 82 ? -4.126 -1.304 11.324 1.00 93.69 82 LEU A N 1
ATOM 679 C CA . LEU A 1 82 ? -3.593 -1.987 10.139 1.00 93.69 82 LEU A CA 1
ATOM 680 C C . LEU A 1 82 ? -3.206 -0.982 9.058 1.00 93.69 82 LEU A C 1
ATOM 682 O O . LEU A 1 82 ? -2.081 -1.002 8.565 1.00 93.69 82 LEU A O 1
ATOM 686 N N . LEU A 1 83 ? -4.124 -0.074 8.722 1.00 92.44 83 LEU A N 1
ATOM 687 C CA . LEU A 1 83 ? -3.882 0.952 7.713 1.00 92.44 83 LEU A CA 1
ATOM 688 C C . LEU A 1 83 ? -2.740 1.883 8.118 1.00 92.44 83 LEU A C 1
ATOM 690 O O . LEU A 1 83 ? -1.985 2.308 7.248 1.00 92.44 83 LEU A O 1
ATOM 694 N N . LEU A 1 84 ? -2.615 2.202 9.409 1.00 90.44 84 LEU A N 1
ATOM 695 C CA . LEU A 1 84 ? -1.589 3.114 9.915 1.00 90.44 84 LEU A CA 1
ATOM 696 C C . LEU A 1 84 ? -0.194 2.492 9.916 1.00 90.44 84 LEU A C 1
ATOM 698 O O . LEU A 1 84 ? 0.784 3.205 9.688 1.00 90.44 84 LEU A O 1
ATOM 702 N N . THR A 1 85 ? -0.108 1.201 10.224 1.00 87.44 85 THR A N 1
ATOM 703 C CA . THR A 1 85 ? 1.156 0.519 10.527 1.00 87.44 85 THR A CA 1
ATOM 704 C C . THR A 1 85 ? 1.745 -0.184 9.320 1.00 87.44 85 THR A C 1
ATOM 706 O O . THR A 1 85 ? 2.962 -0.167 9.153 1.00 87.44 85 THR A O 1
ATOM 709 N N . GLN A 1 86 ? 0.902 -0.745 8.453 1.00 88.75 86 GLN A N 1
ATOM 710 C CA . GLN A 1 86 ? 1.363 -1.474 7.282 1.00 88.75 86 GLN A CA 1
ATOM 711 C C . GLN A 1 86 ? 1.539 -0.558 6.079 1.00 88.75 86 GLN A C 1
ATOM 713 O O . GLN A 1 86 ? 0.706 0.298 5.767 1.00 88.75 86 GLN A O 1
ATOM 718 N N . ARG A 1 87 ? 2.652 -0.760 5.373 1.00 87.06 87 ARG A N 1
ATOM 719 C CA . ARG A 1 87 ? 2.949 -0.031 4.143 1.00 87.06 87 ARG A CA 1
ATOM 720 C C . ARG A 1 87 ? 2.154 -0.663 3.008 1.00 87.06 87 ARG A C 1
ATOM 722 O O . ARG A 1 87 ? 2.353 -1.821 2.654 1.00 87.06 87 ARG A O 1
ATOM 729 N N . MET A 1 88 ? 1.259 0.109 2.407 1.00 88.81 88 MET A N 1
ATOM 730 C CA . MET A 1 88 ? 0.472 -0.314 1.251 1.00 88.81 88 MET A CA 1
ATOM 731 C C . MET A 1 88 ? 1.256 -0.020 -0.031 1.00 88.81 88 MET A C 1
ATOM 733 O O . MET A 1 88 ? 0.983 0.949 -0.745 1.00 88.81 88 MET A O 1
ATOM 737 N N . LEU A 1 89 ? 2.275 -0.837 -0.296 1.00 85.88 89 LEU A N 1
ATOM 738 C CA . LEU A 1 89 ? 3.078 -0.744 -1.512 1.00 85.88 89 LEU A CA 1
ATOM 739 C C . LEU A 1 89 ? 2.596 -1.761 -2.528 1.00 85.88 89 LEU A C 1
ATOM 741 O O . LEU A 1 89 ? 2.724 -2.967 -2.339 1.00 85.88 89 LEU A O 1
ATOM 745 N N . ILE A 1 90 ? 2.021 -1.266 -3.614 1.00 85.56 90 ILE A N 1
ATOM 746 C CA . ILE A 1 90 ? 1.514 -2.122 -4.673 1.00 85.56 90 ILE A CA 1
ATOM 747 C C . ILE A 1 90 ? 2.673 -2.474 -5.622 1.00 85.56 90 ILE A C 1
ATOM 749 O O . ILE A 1 90 ? 3.218 -1.562 -6.253 1.00 85.56 90 ILE A O 1
ATOM 753 N N . PRO A 1 91 ? 3.038 -3.763 -5.769 1.00 77.94 91 PRO A N 1
ATOM 754 C CA . PRO A 1 91 ? 4.094 -4.163 -6.686 1.00 77.94 91 PRO A CA 1
ATOM 755 C C . PRO A 1 91 ? 3.656 -3.944 -8.131 1.00 77.94 91 PRO A C 1
ATOM 757 O O . PRO A 1 91 ? 2.591 -4.411 -8.551 1.00 77.94 91 PRO A O 1
ATOM 760 N N . VAL A 1 92 ? 4.480 -3.265 -8.922 1.00 72.88 92 VAL A N 1
ATOM 761 C CA . VAL A 1 92 ? 4.172 -2.986 -10.326 1.00 72.88 92 VAL A CA 1
ATOM 762 C C . VAL A 1 92 ? 4.251 -4.250 -11.180 1.00 72.88 92 VAL A C 1
ATOM 764 O O . VAL A 1 92 ? 3.443 -4.368 -12.109 1.00 72.88 92 VAL A O 1
ATOM 767 N N . ARG A 1 93 ? 5.073 -5.253 -10.813 1.00 67.81 93 ARG A N 1
ATOM 768 C CA . ARG A 1 93 ? 5.072 -6.574 -11.473 1.00 67.81 93 ARG A CA 1
ATOM 769 C C . ARG A 1 93 ? 3.689 -7.207 -11.597 1.00 67.81 93 ARG A C 1
ATOM 771 O O . ARG A 1 93 ? 3.404 -7.871 -12.593 1.00 67.81 93 ARG A O 1
ATOM 778 N N . VAL A 1 94 ? 2.789 -6.951 -10.638 1.00 60.38 94 VAL A N 1
ATOM 779 C CA . VAL A 1 94 ? 1.411 -7.481 -10.635 1.00 60.38 94 VAL A CA 1
ATOM 780 C C . VAL A 1 94 ? 0.662 -7.063 -11.903 1.00 60.38 94 VAL A C 1
ATOM 782 O O . VAL A 1 94 ? -0.208 -7.785 -12.391 1.00 60.38 94 VAL A O 1
ATOM 785 N N . PHE A 1 95 ? 1.032 -5.923 -12.485 1.00 59.00 95 PHE A N 1
ATOM 786 C CA . PHE A 1 95 ? 0.425 -5.372 -13.690 1.00 59.00 95 PHE A CA 1
ATOM 787 C C . PHE A 1 95 ? 1.288 -5.546 -14.942 1.00 59.00 95 PHE A C 1
ATOM 789 O O . PHE A 1 95 ? 0.834 -5.192 -16.024 1.00 59.00 95 PHE A O 1
ATOM 796 N N . TRP A 1 96 ? 2.501 -6.091 -14.844 1.00 54.00 96 TRP A N 1
ATOM 797 C CA . TRP A 1 96 ? 3.497 -5.983 -15.913 1.00 54.00 96 TRP A CA 1
ATOM 798 C C . TRP A 1 96 ? 3.313 -6.943 -17.090 1.00 54.00 96 TRP A C 1
ATOM 800 O O . TRP A 1 96 ? 3.889 -6.739 -18.154 1.00 54.00 96 TRP A O 1
ATOM 810 N N . ARG A 1 97 ? 2.442 -7.954 -16.981 1.00 50.75 97 ARG A N 1
ATOM 811 C CA . ARG A 1 97 ? 2.235 -8.908 -18.087 1.00 50.75 97 ARG A CA 1
ATOM 812 C C . ARG A 1 97 ? 1.780 -8.253 -19.411 1.00 50.75 97 ARG A C 1
ATOM 814 O O . ARG A 1 97 ? 1.846 -8.922 -20.434 1.00 50.75 97 ARG A O 1
ATOM 821 N N . HIS A 1 98 ? 1.369 -6.971 -19.438 1.00 48.69 98 HIS A N 1
ATOM 822 C CA . HIS A 1 98 ? 1.238 -6.192 -20.683 1.00 48.69 98 HIS A CA 1
ATOM 823 C C . HIS A 1 98 ? 1.479 -4.671 -20.509 1.00 48.69 98 HIS A C 1
ATOM 825 O O . HIS A 1 98 ? 0.914 -4.047 -19.616 1.00 48.69 98 HIS A O 1
ATOM 831 N N . GLU A 1 99 ? 2.172 -4.027 -21.464 1.00 46.56 99 GLU A N 1
ATOM 832 C CA . GLU A 1 99 ? 2.441 -2.564 -21.524 1.00 46.56 99 GLU A CA 1
ATOM 833 C C . GLU A 1 99 ? 1.195 -1.657 -21.403 1.00 46.56 99 GLU A C 1
ATOM 835 O O . GLU A 1 99 ? 1.297 -0.498 -21.003 1.00 46.56 99 GLU A O 1
ATOM 840 N N . LYS A 1 100 ? -0.010 -2.164 -21.699 1.00 52.50 100 LYS A N 1
ATOM 841 C CA . LYS A 1 100 ? -1.275 -1.406 -21.585 1.00 52.50 100 LYS A CA 1
ATOM 842 C C . LYS A 1 100 ? -1.666 -1.067 -20.137 1.00 52.50 100 LYS A C 1
ATOM 844 O O . LYS A 1 100 ? -2.728 -0.490 -19.910 1.00 52.50 100 LYS A O 1
ATOM 849 N N . TYR A 1 101 ? -0.873 -1.483 -19.151 1.00 53.22 101 TYR A N 1
ATOM 850 C CA . TYR A 1 101 ? -1.273 -1.578 -17.747 1.00 53.22 101 TYR A CA 1
ATOM 851 C C . TYR A 1 101 ? -0.573 -0.588 -16.808 1.00 53.22 101 TYR A C 1
ATOM 853 O O . TYR A 1 101 ? -0.844 -0.615 -15.609 1.00 53.22 101 TYR A O 1
ATOM 861 N N . ARG A 1 102 ? 0.204 0.360 -17.353 1.00 57.62 102 ARG A N 1
ATOM 862 C CA . ARG A 1 102 ? 0.746 1.533 -16.635 1.00 57.62 102 ARG A CA 1
ATOM 863 C C . ARG A 1 102 ? -0.304 2.223 -15.751 1.00 57.62 102 ARG A C 1
ATOM 865 O O . ARG A 1 102 ? -0.042 2.527 -14.591 1.00 57.62 102 ARG A O 1
ATOM 872 N N . ASP A 1 103 ? -1.507 2.435 -16.279 1.00 66.44 103 ASP A N 1
ATOM 873 C CA . ASP A 1 103 ? -2.574 3.136 -15.554 1.00 66.44 103 ASP A CA 1
ATOM 874 C C . ASP A 1 103 ? -3.216 2.286 -14.450 1.00 66.44 103 ASP A C 1
ATOM 876 O O . ASP A 1 103 ? -3.906 2.821 -13.582 1.00 66.44 103 ASP A O 1
ATOM 880 N N . ARG A 1 104 ? -3.001 0.963 -14.442 1.00 72.50 104 ARG A N 1
ATOM 881 C CA . ARG A 1 104 ? -3.677 0.044 -13.514 1.00 72.50 104 ARG A CA 1
ATOM 882 C C . ARG A 1 104 ? -3.118 0.102 -12.105 1.00 72.50 104 ARG A C 1
ATOM 884 O O . ARG A 1 104 ? -3.914 0.076 -11.175 1.00 72.50 104 ARG A O 1
ATOM 891 N N . ALA A 1 105 ? -1.803 0.234 -11.950 1.00 73.44 105 ALA A N 1
ATOM 892 C CA . ALA A 1 105 ? -1.182 0.391 -10.637 1.00 73.44 105 ALA A CA 1
ATOM 893 C C . ALA A 1 105 ? -1.681 1.677 -9.956 1.00 73.44 105 ALA A C 1
ATOM 895 O O . ALA A 1 105 ? -2.167 1.656 -8.825 1.00 73.44 105 ALA A O 1
ATOM 896 N N . LYS A 1 106 ? -1.694 2.778 -10.717 1.00 78.00 106 LYS A N 1
ATOM 897 C CA . LYS A 1 106 ? -2.283 4.055 -10.303 1.00 78.00 106 LYS A CA 1
ATOM 898 C C . LYS A 1 106 ? -3.775 3.917 -9.977 1.00 78.00 106 LYS A C 1
ATOM 900 O O . LYS A 1 106 ? -4.196 4.319 -8.901 1.00 78.00 106 LYS A O 1
ATOM 905 N N . THR A 1 107 ? -4.560 3.310 -10.867 1.00 80.69 107 THR A N 1
ATOM 906 C CA . THR A 1 107 ? -6.007 3.113 -10.662 1.00 80.69 107 THR A CA 1
ATOM 907 C C . THR A 1 107 ? -6.282 2.251 -9.429 1.00 80.69 107 THR A C 1
ATOM 909 O O . THR A 1 107 ? -7.265 2.471 -8.729 1.00 80.69 107 THR A O 1
ATOM 912 N N . CYS A 1 108 ? -5.430 1.265 -9.143 1.00 82.25 108 CYS A N 1
ATOM 913 C CA . CYS 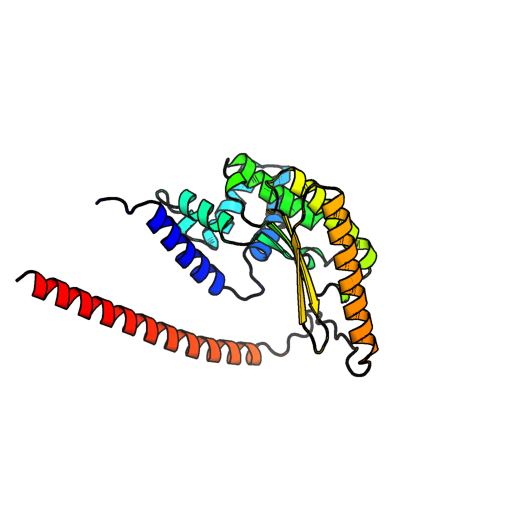A 1 108 ? -5.534 0.436 -7.950 1.00 82.25 108 CYS A CA 1
ATOM 914 C C . CYS A 1 108 ? -5.326 1.267 -6.679 1.00 82.25 108 CYS A C 1
ATOM 916 O O . CYS A 1 108 ? -6.155 1.203 -5.773 1.00 82.25 108 CYS A O 1
ATOM 918 N N . LEU A 1 109 ? -4.285 2.106 -6.646 1.00 86.94 109 LEU A N 1
ATOM 919 C CA . LEU A 1 109 ? -4.065 3.044 -5.543 1.00 86.94 109 LEU A CA 1
ATOM 920 C C . LEU A 1 109 ? -5.220 4.037 -5.394 1.00 86.94 109 LEU A C 1
ATOM 922 O O . LEU A 1 109 ? -5.702 4.248 -4.288 1.00 86.94 109 LEU A O 1
ATOM 926 N N . GLU A 1 110 ? -5.710 4.617 -6.490 1.00 87.88 110 GLU A N 1
ATOM 927 C CA . GLU A 1 110 ? -6.851 5.540 -6.462 1.00 87.88 110 GLU A CA 1
ATOM 928 C C . GLU A 1 110 ? -8.104 4.863 -5.900 1.00 87.88 110 GLU A C 1
ATOM 930 O O . GLU A 1 110 ? -8.766 5.420 -5.031 1.00 87.88 110 GLU A O 1
ATOM 935 N N . ARG A 1 111 ? -8.385 3.624 -6.314 1.00 86.94 111 ARG A N 1
ATOM 936 C CA . ARG A 1 111 ? -9.504 2.824 -5.799 1.00 86.94 111 ARG A CA 1
ATOM 937 C C . ARG A 1 111 ? -9.367 2.494 -4.316 1.00 86.94 111 ARG A C 1
ATOM 939 O O . ARG A 1 111 ? -10.377 2.502 -3.610 1.00 86.94 111 ARG A O 1
ATOM 946 N N . TRP A 1 112 ? -8.149 2.214 -3.854 1.00 89.25 112 TRP A N 1
ATOM 947 C CA . TRP A 1 112 ? -7.836 2.014 -2.440 1.00 89.25 112 TRP A CA 1
ATOM 948 C C . TRP A 1 112 ? -8.080 3.283 -1.627 1.00 89.25 112 TRP A C 1
ATOM 950 O O . TRP A 1 112 ? -8.806 3.256 -0.638 1.00 89.25 112 TRP A O 1
ATOM 960 N N . ILE A 1 113 ? -7.570 4.418 -2.095 1.00 90.81 113 ILE A N 1
ATOM 961 C CA . ILE A 1 113 ? -7.789 5.724 -1.468 1.00 90.81 113 ILE A CA 1
ATOM 962 C C . ILE A 1 113 ? -9.280 6.057 -1.417 1.00 90.81 113 ILE A C 1
ATOM 964 O O . ILE A 1 113 ? -9.788 6.438 -0.367 1.00 90.81 113 ILE A O 1
ATOM 968 N N . ASP A 1 114 ? -9.995 5.878 -2.527 1.00 90.19 114 ASP A N 1
ATOM 969 C CA . ASP A 1 114 ? -11.421 6.179 -2.621 1.00 90.19 114 ASP A CA 1
ATOM 970 C C . ASP A 1 114 ? -12.256 5.321 -1.661 1.00 90.19 114 ASP A C 1
ATOM 972 O O . ASP A 1 114 ? -13.218 5.821 -1.076 1.00 90.19 114 ASP A O 1
ATOM 976 N N . LEU A 1 115 ? -11.892 4.045 -1.474 1.00 90.12 115 LEU A N 1
ATOM 977 C CA . LEU A 1 115 ? -12.535 3.152 -0.506 1.00 90.12 115 LEU A CA 1
ATOM 978 C C . LEU A 1 115 ? -12.451 3.736 0.911 1.00 90.12 115 LEU A C 1
ATOM 980 O O . LEU A 1 115 ? -13.476 3.904 1.572 1.00 90.12 115 LEU A O 1
ATOM 984 N N . PHE A 1 116 ? -11.254 4.105 1.372 1.00 91.00 116 PHE A N 1
ATOM 985 C CA . PHE A 1 116 ? -11.081 4.637 2.731 1.00 91.00 116 PHE A CA 1
ATOM 986 C C . PHE A 1 116 ? -11.530 6.088 2.876 1.00 91.00 116 PHE A C 1
ATOM 988 O O . PHE A 1 116 ? -11.929 6.496 3.966 1.00 91.00 116 PHE A O 1
ATOM 995 N N . GLN A 1 117 ? -11.570 6.847 1.781 1.00 90.94 117 GLN A N 1
ATOM 996 C CA . GLN A 1 117 ? -12.226 8.148 1.750 1.00 90.94 117 GLN A CA 1
ATOM 997 C C . GLN A 1 117 ? -13.731 8.015 2.010 1.00 90.94 117 GLN A C 1
ATOM 999 O O . GLN A 1 117 ? -14.259 8.736 2.854 1.00 90.94 117 GLN A O 1
ATOM 1004 N N . ARG A 1 118 ? -14.420 7.073 1.352 1.00 88.94 118 ARG A N 1
ATOM 1005 C CA . ARG A 1 118 ? -15.864 6.850 1.557 1.00 88.94 118 ARG A CA 1
ATOM 1006 C C . ARG A 1 118 ? -16.190 6.269 2.933 1.00 88.94 118 ARG A C 1
ATOM 1008 O O . ARG A 1 118 ? -17.243 6.578 3.479 1.00 88.94 118 ARG A O 1
ATOM 1015 N N . ARG A 1 119 ? -15.265 5.511 3.528 1.00 88.44 119 ARG A N 1
ATOM 1016 C CA . ARG A 1 119 ? -15.376 5.015 4.911 1.00 88.44 119 ARG A CA 1
ATOM 1017 C C . ARG A 1 119 ? -15.029 6.051 5.987 1.00 88.44 119 ARG A C 1
ATOM 1019 O O . ARG A 1 119 ? -15.137 5.739 7.165 1.00 88.44 119 ARG A O 1
ATOM 1026 N N . GLY A 1 120 ? -14.581 7.255 5.617 1.00 90.00 120 GLY A N 1
ATOM 1027 C CA . GLY A 1 120 ? -14.133 8.267 6.582 1.00 90.00 120 GLY A CA 1
ATOM 1028 C C . GLY A 1 120 ? -12.828 7.909 7.306 1.00 90.00 120 GLY A C 1
ATOM 1029 O O . GLY A 1 120 ? -12.486 8.544 8.296 1.00 90.00 120 GLY A O 1
ATOM 1030 N N . GLN A 1 121 ? -12.083 6.920 6.804 1.00 89.56 121 GLN A N 1
ATOM 1031 C CA . GLN A 1 121 ? -10.869 6.370 7.419 1.00 89.56 121 GLN A CA 1
ATOM 1032 C C . GLN A 1 121 ? -9.587 6.803 6.688 1.00 89.56 121 GLN A C 1
ATOM 1034 O O . GLN A 1 121 ? -8.508 6.266 6.928 1.00 89.56 121 GLN A O 1
ATOM 1039 N N . LEU A 1 122 ? -9.676 7.790 5.789 1.00 88.06 122 LEU A N 1
ATOM 1040 C CA . LEU A 1 122 ? -8.552 8.224 4.954 1.00 88.06 122 LEU A CA 1
ATOM 1041 C C . LEU A 1 122 ? -7.336 8.698 5.767 1.00 88.06 122 LEU A C 1
ATOM 1043 O O . LEU A 1 122 ? -6.200 8.463 5.368 1.00 88.06 122 LEU A O 1
ATOM 1047 N N . CYS A 1 123 ? -7.563 9.335 6.919 1.00 86.25 123 CYS A N 1
ATOM 1048 C CA . CYS A 1 123 ? -6.499 9.806 7.810 1.00 86.25 123 CYS A CA 1
ATOM 1049 C C . CYS A 1 123 ? -5.681 8.670 8.450 1.00 86.25 123 CYS A C 1
ATOM 1051 O O . CYS A 1 123 ? -4.574 8.919 8.934 1.00 86.25 123 CYS A O 1
ATOM 1053 N N . HIS A 1 124 ? -6.204 7.442 8.423 1.00 89.12 124 HIS A N 1
ATOM 1054 C CA . HIS A 1 124 ? -5.541 6.249 8.935 1.00 89.12 124 HIS A CA 1
ATOM 1055 C C . HIS A 1 124 ? -4.689 5.545 7.880 1.00 89.12 124 HIS A C 1
ATOM 1057 O O . HIS A 1 124 ? -3.943 4.644 8.231 1.00 89.12 124 HIS A O 1
ATOM 1063 N N . LEU A 1 125 ? -4.729 5.956 6.607 1.00 88.19 125 LEU A N 1
ATOM 1064 C CA . LEU A 1 125 ? -3.811 5.408 5.610 1.00 88.19 125 LEU A CA 1
ATOM 1065 C C . LEU A 1 125 ? -2.375 5.806 5.950 1.00 88.19 125 LEU A C 1
ATOM 1067 O O . LEU A 1 125 ? -2.048 6.991 5.925 1.00 88.19 125 LEU A O 1
ATOM 1071 N N . GLY A 1 126 ? -1.541 4.817 6.269 1.00 86.56 126 GLY A N 1
ATOM 1072 C CA . GLY A 1 126 ? -0.098 4.877 6.486 1.00 86.56 126 GLY A CA 1
ATOM 1073 C C . GLY A 1 126 ? 0.672 5.299 5.237 1.00 86.56 126 GLY A C 1
ATOM 1074 O O . GLY A 1 126 ? 0.224 6.143 4.459 1.00 86.56 126 GLY A O 1
ATOM 1075 N N . GLN A 1 127 ? 1.858 4.732 5.038 1.00 88.19 127 GLN A N 1
ATOM 1076 C CA . GLN A 1 127 ? 2.555 4.913 3.768 1.00 88.19 127 GLN A CA 1
ATOM 1077 C C . GLN A 1 127 ? 1.884 4.071 2.686 1.00 88.19 127 GLN A C 1
ATOM 1079 O O . GLN A 1 127 ? 1.672 2.874 2.863 1.00 88.19 127 GLN A O 1
ATOM 1084 N N . ILE A 1 128 ? 1.567 4.701 1.561 1.00 90.31 128 ILE A N 1
ATOM 1085 C CA . ILE A 1 128 ? 1.017 4.048 0.378 1.00 90.31 128 ILE A CA 1
ATOM 1086 C C . ILE A 1 128 ? 1.908 4.342 -0.820 1.00 90.31 128 ILE A C 1
ATOM 1088 O O . ILE A 1 128 ? 2.547 5.394 -0.884 1.00 90.31 128 ILE A O 1
ATOM 1092 N N . GLY A 1 129 ? 1.933 3.459 -1.804 1.00 88.44 129 GLY A N 1
ATOM 1093 C CA . GLY A 1 129 ? 2.863 3.658 -2.895 1.00 88.44 129 GLY A CA 1
ATOM 1094 C C . GLY A 1 129 ? 2.908 2.542 -3.900 1.00 88.44 129 GLY A C 1
ATOM 1095 O O . GLY A 1 129 ? 2.074 1.636 -3.915 1.00 88.44 129 GLY A O 1
ATOM 1096 N N . LEU A 1 130 ? 3.922 2.630 -4.744 1.00 84.94 130 LEU A N 1
ATOM 1097 C CA . LEU A 1 130 ? 4.270 1.574 -5.674 1.00 84.94 130 LEU A CA 1
ATOM 1098 C C . LEU A 1 130 ? 5.616 0.997 -5.283 1.00 84.94 130 LEU A C 1
ATOM 1100 O O . LEU A 1 130 ? 6.515 1.737 -4.885 1.00 84.94 130 LEU A O 1
ATOM 1104 N N . PHE A 1 131 ? 5.715 -0.316 -5.419 1.00 81.62 131 PHE A N 1
ATOM 1105 C CA . PHE A 1 131 ? 6.963 -1.045 -5.336 1.00 81.62 131 PHE A CA 1
ATOM 1106 C C . PHE A 1 131 ? 7.358 -1.469 -6.748 1.00 81.62 131 PHE A C 1
ATOM 1108 O O . PHE A 1 131 ? 6.571 -2.090 -7.465 1.00 81.62 131 PHE A O 1
ATOM 1115 N N . LEU A 1 132 ? 8.530 -1.035 -7.181 1.00 76.19 132 LEU A N 1
ATOM 1116 C CA . LEU A 1 132 ? 9.096 -1.304 -8.488 1.00 76.19 132 LEU A CA 1
ATOM 1117 C C . LEU A 1 132 ? 10.167 -2.363 -8.283 1.00 76.19 132 LEU A C 1
ATOM 1119 O O . LEU A 1 132 ? 11.289 -2.044 -7.915 1.00 76.19 132 LEU A O 1
ATOM 1123 N N . ASP A 1 133 ? 9.792 -3.617 -8.442 1.00 71.88 133 ASP A N 1
ATOM 1124 C CA . ASP A 1 133 ? 10.691 -4.743 -8.277 1.00 71.88 133 ASP A CA 1
ATOM 1125 C C . ASP A 1 133 ? 11.393 -5.088 -9.590 1.00 71.88 133 ASP A C 1
ATOM 1127 O O . ASP A 1 133 ? 10.777 -5.042 -10.658 1.00 71.88 133 ASP A O 1
ATOM 1131 N N . GLU A 1 134 ? 12.681 -5.428 -9.508 1.00 65.50 134 GLU A N 1
ATOM 1132 C CA . GLU A 1 134 ? 13.505 -5.840 -10.652 1.00 65.50 134 GLU A CA 1
ATOM 1133 C C . GLU A 1 134 ? 13.474 -4.831 -11.821 1.00 65.50 134 GLU A C 1
ATOM 1135 O O . GLU A 1 134 ? 13.362 -5.223 -12.985 1.00 65.50 134 GLU A O 1
ATOM 1140 N N . VAL A 1 135 ? 13.558 -3.524 -11.532 1.00 61.75 135 VAL A N 1
ATOM 1141 C CA . VAL A 1 135 ? 13.316 -2.424 -12.500 1.00 61.75 135 VAL A CA 1
ATOM 1142 C C . VAL A 1 135 ? 14.129 -2.557 -13.796 1.00 61.75 135 VAL A C 1
ATOM 1144 O O . VAL A 1 135 ? 13.657 -2.203 -14.875 1.00 61.75 135 VAL A O 1
ATOM 1147 N N . GLU A 1 136 ? 15.330 -3.116 -13.722 1.00 59.59 136 GLU A N 1
ATOM 1148 C CA . GLU A 1 136 ? 16.236 -3.295 -14.864 1.00 59.59 136 GLU A CA 1
ATOM 1149 C C . GLU A 1 136 ? 15.796 -4.404 -15.831 1.00 59.59 136 GLU A C 1
ATOM 1151 O O . GLU A 1 136 ? 16.068 -4.340 -17.032 1.00 59.59 136 GLU A O 1
ATOM 1156 N N . THR A 1 137 ? 15.029 -5.391 -15.356 1.00 60.12 137 THR A N 1
ATOM 1157 C CA . THR A 1 137 ? 14.435 -6.433 -16.215 1.00 60.12 137 THR A CA 1
ATOM 1158 C C . THR A 1 137 ? 13.297 -5.897 -17.080 1.00 60.12 137 THR A C 1
ATOM 1160 O O . THR A 1 137 ? 12.858 -6.559 -18.025 1.00 60.12 137 THR A O 1
ATOM 1163 N N . TRP A 1 138 ? 12.801 -4.694 -16.783 1.00 61.12 138 TRP A N 1
ATOM 1164 C CA . TRP A 1 138 ? 11.620 -4.150 -17.427 1.00 61.12 138 TRP A CA 1
ATOM 1165 C C . TRP A 1 138 ? 11.960 -3.605 -18.815 1.00 61.12 138 TRP A C 1
ATOM 1167 O O . TRP A 1 138 ? 12.749 -2.658 -18.952 1.00 61.12 138 TRP A O 1
ATOM 1177 N N . PRO A 1 139 ? 11.280 -4.092 -19.869 1.00 55.66 139 PRO A N 1
ATOM 1178 C CA . PRO A 1 139 ? 11.343 -3.456 -21.170 1.00 55.66 139 PRO A CA 1
ATOM 1179 C C . PRO A 1 139 ? 10.969 -1.974 -21.043 1.00 55.66 139 PRO A C 1
ATOM 1181 O O . PRO A 1 139 ? 9.852 -1.632 -20.659 1.00 55.66 139 PRO A O 1
ATOM 1184 N N . LYS A 1 140 ? 11.903 -1.084 -21.398 1.00 62.72 140 LYS A N 1
ATOM 1185 C CA . LYS A 1 140 ? 11.692 0.373 -21.453 1.00 62.72 140 LYS A CA 1
ATOM 1186 C C . LYS A 1 140 ? 11.430 1.054 -20.091 1.00 62.72 140 LYS A C 1
ATOM 1188 O O . LYS A 1 140 ? 10.744 2.085 -20.076 1.00 62.72 140 LYS A O 1
ATOM 1193 N N . HIS A 1 141 ? 11.996 0.567 -18.977 1.00 64.94 141 HIS A N 1
ATOM 1194 C CA . HIS A 1 141 ? 11.846 1.192 -17.643 1.00 64.94 141 HIS A CA 1
ATOM 1195 C C . HIS A 1 141 ? 12.083 2.710 -17.647 1.00 64.94 141 HIS A C 1
ATOM 1197 O O . HIS A 1 141 ? 11.267 3.452 -17.101 1.00 64.94 141 HIS A O 1
ATOM 1203 N N . LYS A 1 142 ? 13.087 3.196 -18.393 1.00 64.12 142 LYS A N 1
ATOM 1204 C CA . LYS A 1 142 ? 13.408 4.632 -18.536 1.00 64.12 142 LYS A CA 1
ATOM 1205 C C . LYS A 1 142 ? 12.240 5.491 -19.027 1.00 64.12 142 LYS A C 1
ATOM 1207 O O . LYS A 1 142 ? 12.153 6.673 -18.713 1.00 64.12 142 LYS A O 1
ATOM 1212 N N . THR A 1 143 ? 11.320 4.910 -19.795 1.00 65.25 143 THR A N 1
ATOM 1213 C CA . THR A 1 143 ? 10.121 5.616 -20.281 1.00 65.25 143 THR A CA 1
ATOM 1214 C C . THR A 1 143 ? 8.920 5.476 -19.349 1.00 65.25 143 THR A C 1
ATOM 1216 O O . THR A 1 143 ? 8.040 6.336 -19.345 1.00 65.25 143 THR A O 1
ATOM 1219 N N . LEU A 1 144 ? 8.873 4.410 -18.549 1.00 65.75 144 LEU A N 1
ATOM 1220 C CA . LEU A 1 144 ? 7.727 4.061 -17.711 1.00 65.75 144 LEU A CA 1
ATOM 1221 C C . LEU A 1 144 ? 7.856 4.618 -16.294 1.00 65.75 144 LEU A C 1
ATOM 1223 O O . LEU A 1 144 ? 6.856 5.027 -15.706 1.00 65.75 144 LEU A O 1
ATOM 1227 N N . LEU A 1 145 ? 9.077 4.741 -15.788 1.00 70.38 145 LEU A N 1
ATOM 1228 C CA . LEU A 1 145 ? 9.367 5.241 -14.454 1.00 70.38 145 LEU A CA 1
ATOM 1229 C C . LEU A 1 145 ? 8.930 6.705 -14.235 1.00 70.38 145 LEU A C 1
ATOM 1231 O O . LEU A 1 145 ? 8.145 6.940 -13.312 1.00 70.38 145 LEU A O 1
ATOM 1235 N N . PRO A 1 146 ? 9.251 7.683 -15.115 1.00 72.06 146 PRO A N 1
ATOM 1236 C CA . PRO A 1 146 ? 8.748 9.062 -14.971 1.00 72.06 146 PRO A CA 1
ATOM 1237 C C . PRO A 1 146 ? 7.216 9.124 -14.999 1.00 72.06 146 PRO A C 1
ATOM 1239 O O . PRO A 1 146 ? 6.552 9.943 -14.364 1.00 72.06 146 PRO A O 1
ATOM 1242 N N . ALA A 1 147 ? 6.654 8.211 -15.773 1.00 72.00 147 ALA A N 1
ATOM 1243 C CA . ALA A 1 147 ? 5.252 8.051 -16.054 1.00 72.00 147 ALA A CA 1
ATOM 1244 C C . ALA A 1 147 ? 4.461 7.530 -14.837 1.00 72.00 147 ALA A C 1
ATOM 1246 O O . ALA A 1 147 ? 3.321 7.957 -14.621 1.00 72.00 147 ALA A O 1
ATOM 1247 N N . VAL A 1 148 ? 5.069 6.623 -14.071 1.00 74.12 148 VAL A N 1
ATOM 1248 C CA . VAL A 1 148 ? 4.590 6.084 -12.792 1.00 74.12 148 VAL A CA 1
ATOM 1249 C C . VAL A 1 148 ? 4.730 7.127 -11.683 1.00 74.12 148 VAL A C 1
ATOM 1251 O O . VAL A 1 148 ? 3.769 7.404 -10.961 1.00 74.12 148 VAL A O 1
ATOM 1254 N N . VAL A 1 149 ? 5.894 7.771 -11.617 1.00 76.88 149 VAL A N 1
ATOM 1255 C CA . VAL A 1 149 ? 6.213 8.848 -10.676 1.00 76.88 149 VAL A CA 1
ATOM 1256 C C . VAL A 1 149 ? 5.218 10.013 -10.799 1.00 76.88 149 VAL A C 1
ATOM 1258 O O . VAL A 1 149 ? 4.702 10.499 -9.793 1.00 76.88 149 VAL A O 1
ATOM 1261 N N . GLU A 1 150 ? 4.851 10.417 -12.020 1.00 81.44 150 GLU A N 1
ATOM 1262 C CA . GLU A 1 150 ? 3.805 11.428 -12.240 1.00 81.44 150 GLU A CA 1
ATOM 1263 C C . GLU A 1 150 ? 2.448 11.010 -11.657 1.00 81.44 150 GLU A C 1
ATOM 1265 O O . GLU A 1 150 ? 1.740 11.830 -11.072 1.00 81.44 150 GLU A O 1
ATOM 1270 N N . GLY A 1 151 ? 2.081 9.732 -11.779 1.00 80.44 151 GLY A N 1
ATOM 1271 C CA . GLY A 1 151 ? 0.857 9.200 -11.181 1.00 80.44 151 GLY A CA 1
ATOM 1272 C C . GLY A 1 151 ? 0.849 9.354 -9.660 1.00 80.44 151 GLY A C 1
ATOM 1273 O O . GLY A 1 151 ? -0.142 9.822 -9.094 1.00 80.44 151 GLY A O 1
ATOM 1274 N N . LEU A 1 152 ? 1.974 9.040 -9.015 1.00 83.94 152 LEU A N 1
ATOM 1275 C CA . LEU A 1 152 ? 2.149 9.199 -7.571 1.00 83.94 152 LEU A CA 1
ATOM 1276 C C . LEU A 1 152 ? 2.110 10.671 -7.134 1.00 83.94 152 LEU A C 1
ATOM 1278 O O . LEU A 1 152 ? 1.530 10.970 -6.092 1.00 83.94 152 LEU A O 1
ATOM 1282 N N . PHE A 1 153 ? 2.624 11.607 -7.940 1.00 84.44 153 PHE A N 1
ATOM 1283 C CA . PHE A 1 153 ? 2.496 13.045 -7.662 1.00 84.44 153 PHE A CA 1
ATOM 1284 C C . PHE A 1 153 ? 1.050 13.541 -7.674 1.00 84.44 153 PHE A C 1
ATOM 1286 O O . PHE A 1 153 ? 0.690 14.424 -6.898 1.00 84.44 153 PHE A O 1
ATOM 1293 N N . GLN A 1 154 ? 0.199 13.001 -8.545 1.00 85.69 154 GLN A N 1
ATOM 1294 C CA . GLN A 1 154 ? -1.221 13.363 -8.532 1.00 85.69 154 GLN A CA 1
ATOM 1295 C C . GLN A 1 154 ? -1.935 12.774 -7.311 1.00 85.69 154 GLN A C 1
ATOM 1297 O O . GLN A 1 154 ? -2.787 13.436 -6.720 1.00 85.69 154 GLN A O 1
ATOM 1302 N N . ILE A 1 155 ? -1.545 11.568 -6.894 1.00 86.94 155 ILE A N 1
ATOM 1303 C CA . ILE A 1 155 ? -2.062 10.928 -5.683 1.00 86.94 155 ILE A CA 1
ATOM 1304 C C . ILE A 1 155 ? -1.631 11.696 -4.423 1.00 86.94 155 ILE A C 1
ATOM 1306 O O . ILE A 1 155 ? -2.457 11.920 -3.539 1.00 86.94 155 ILE A O 1
ATOM 1310 N N . SER A 1 156 ? -0.382 12.165 -4.347 1.00 87.06 156 SER A N 1
ATOM 1311 C CA . SER A 1 156 ? 0.145 12.857 -3.160 1.00 87.06 156 SER A CA 1
ATOM 1312 C C . SER A 1 156 ? -0.577 14.164 -2.846 1.00 87.06 156 SER A C 1
ATOM 1314 O O . SER A 1 156 ? -0.692 14.530 -1.682 1.00 87.06 156 SER A O 1
ATOM 1316 N N . LYS A 1 157 ? -1.168 14.823 -3.850 1.00 86.56 157 LYS A N 1
ATOM 1317 C CA . LYS A 1 157 ? -2.020 16.010 -3.655 1.00 86.56 157 LYS A CA 1
ATOM 1318 C C . LYS A 1 157 ? -3.297 15.727 -2.859 1.00 86.56 157 LYS A C 1
ATOM 1320 O O . LYS A 1 157 ? -3.900 16.662 -2.344 1.00 86.56 157 LYS A O 1
ATOM 1325 N N . ARG A 1 158 ? -3.734 14.466 -2.789 1.00 86.44 158 ARG A N 1
ATOM 1326 C CA . ARG A 1 158 ? -4.955 14.045 -2.082 1.00 86.44 158 ARG A CA 1
ATOM 1327 C C . ARG A 1 158 ? -4.699 13.644 -0.629 1.00 86.44 158 ARG A C 1
ATOM 1329 O O . ARG A 1 158 ? -5.658 13.405 0.099 1.00 86.44 158 ARG A O 1
ATOM 1336 N N . LEU A 1 159 ? -3.436 13.520 -0.223 1.00 84.50 159 LEU A N 1
ATOM 1337 C CA . LEU A 1 159 ? -3.033 12.942 1.057 1.00 84.50 159 LEU A CA 1
ATOM 1338 C C . LEU A 1 159 ? -2.121 13.896 1.827 1.00 84.50 159 LEU A C 1
ATOM 1340 O O . LEU A 1 159 ? -1.576 14.852 1.280 1.00 84.50 159 LEU A O 1
ATOM 1344 N N . SER A 1 160 ? -1.946 13.631 3.120 1.00 81.88 160 SER A N 1
ATOM 1345 C CA . SER A 1 160 ? -0.978 14.376 3.924 1.00 81.88 160 SER A CA 1
ATOM 1346 C C . SER A 1 160 ? 0.452 14.178 3.388 1.00 81.88 160 SER A C 1
ATOM 1348 O O 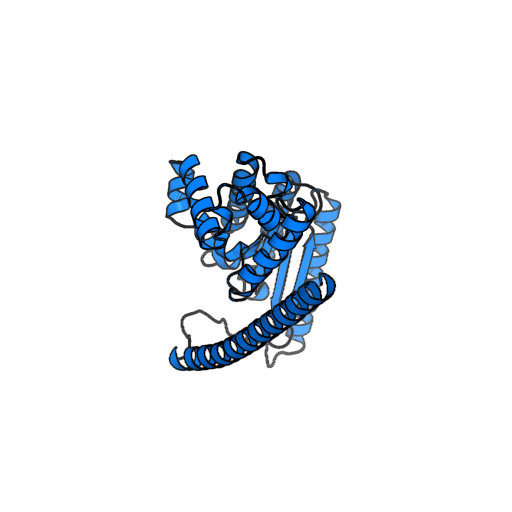. SER A 1 160 ? 0.768 13.100 2.873 1.00 81.88 160 SER A O 1
ATOM 1350 N N . PRO A 1 161 ? 1.343 15.179 3.531 1.00 79.81 161 PRO A N 1
ATOM 1351 C CA . PRO A 1 161 ? 2.743 15.051 3.131 1.00 79.81 161 PRO A CA 1
ATOM 1352 C C . PRO A 1 161 ? 3.420 13.810 3.732 1.00 79.81 161 PRO A C 1
ATOM 1354 O O . PRO A 1 161 ? 3.155 13.448 4.876 1.00 79.81 161 PRO A O 1
ATOM 1357 N N . GLY A 1 162 ? 4.288 13.156 2.954 1.00 75.75 162 GLY A N 1
ATOM 1358 C CA . GLY A 1 162 ? 5.046 11.972 3.388 1.00 75.75 162 GLY A CA 1
ATOM 1359 C C . GLY A 1 162 ? 4.270 10.648 3.385 1.00 75.75 162 GLY A C 1
ATOM 1360 O O . GLY A 1 162 ? 4.848 9.611 3.699 1.00 75.75 162 GLY A O 1
ATOM 1361 N N . ARG A 1 163 ? 2.980 10.658 3.017 1.00 84.75 163 ARG A N 1
ATOM 1362 C CA . ARG A 1 163 ? 2.148 9.444 2.929 1.00 84.75 163 ARG A CA 1
ATOM 1363 C C . ARG A 1 163 ? 2.355 8.662 1.639 1.00 84.75 163 ARG A C 1
ATOM 1365 O O . ARG A 1 163 ? 2.184 7.452 1.643 1.00 84.75 163 ARG A O 1
ATOM 1372 N N . VAL A 1 164 ? 2.690 9.335 0.542 1.00 85.19 164 VAL A N 1
ATOM 1373 C CA . VAL A 1 164 ? 2.955 8.663 -0.732 1.00 85.19 164 VAL A CA 1
ATOM 1374 C C . VAL A 1 164 ? 4.441 8.403 -0.847 1.00 85.19 164 VAL A C 1
ATOM 1376 O O . VAL A 1 164 ? 5.243 9.315 -0.660 1.00 85.19 164 VAL A O 1
ATOM 1379 N N . VAL A 1 165 ? 4.801 7.169 -1.160 1.00 84.06 165 VAL A N 1
ATOM 1380 C CA . VAL A 1 165 ? 6.182 6.744 -1.365 1.00 84.06 165 VAL A CA 1
ATOM 1381 C C . VAL A 1 165 ? 6.291 5.938 -2.656 1.00 84.06 165 VAL A C 1
ATOM 1383 O O . VAL A 1 165 ? 5.305 5.413 -3.174 1.00 84.06 165 VAL A O 1
ATOM 1386 N N . MET A 1 166 ? 7.496 5.855 -3.191 1.00 82.00 166 MET A N 1
ATOM 1387 C CA . MET A 1 166 ? 7.856 4.930 -4.250 1.00 82.00 166 MET A CA 1
ATOM 1388 C C . MET A 1 166 ? 9.062 4.144 -3.777 1.00 82.00 166 MET A C 1
ATOM 1390 O O . MET A 1 166 ? 10.037 4.747 -3.335 1.00 82.00 166 MET A O 1
ATOM 1394 N N . GLU A 1 167 ? 9.001 2.829 -3.885 1.00 81.31 167 GLU A N 1
ATOM 1395 C CA . GLU A 1 167 ? 10.152 1.976 -3.630 1.00 81.31 167 GLU A CA 1
ATOM 1396 C C . GLU A 1 167 ? 10.611 1.331 -4.918 1.00 81.31 167 GLU A C 1
ATOM 1398 O O . GLU A 1 167 ? 9.776 0.924 -5.721 1.00 81.31 167 GLU A O 1
ATOM 1403 N N . ALA A 1 168 ? 11.918 1.277 -5.121 1.00 71.50 168 ALA A N 1
ATOM 1404 C CA . ALA A 1 168 ? 12.522 0.677 -6.293 1.00 71.50 168 ALA A CA 1
ATOM 1405 C C . ALA A 1 168 ? 13.619 -0.287 -5.861 1.00 71.50 168 ALA A C 1
ATOM 1407 O O . ALA A 1 168 ? 14.517 0.086 -5.107 1.00 71.50 168 ALA A O 1
ATOM 1408 N N . GLU A 1 169 ? 13.511 -1.518 -6.334 1.00 73.38 169 GLU A N 1
ATOM 1409 C CA . GLU A 1 169 ? 14.483 -2.577 -6.144 1.00 73.38 169 GLU A CA 1
ATOM 1410 C C . GLU A 1 169 ? 15.319 -2.717 -7.416 1.00 73.38 169 GLU A C 1
ATOM 1412 O O . GLU A 1 169 ? 14.802 -3.007 -8.503 1.00 73.38 169 GLU A O 1
ATOM 1417 N N . TYR A 1 170 ? 16.622 -2.509 -7.260 1.00 63.25 170 TYR A N 1
ATOM 1418 C CA . TYR A 1 170 ? 17.618 -2.755 -8.287 1.00 63.25 170 TYR A CA 1
ATOM 1419 C C . TYR A 1 170 ? 18.391 -4.005 -7.899 1.00 63.25 170 TYR A C 1
ATOM 1421 O O . TYR A 1 170 ? 19.174 -4.012 -6.945 1.00 63.25 170 TYR A O 1
ATOM 1429 N N . THR A 1 171 ? 18.141 -5.071 -8.647 1.00 60.66 171 THR A N 1
ATOM 1430 C CA . THR A 1 171 ? 18.692 -6.393 -8.366 1.00 60.66 171 THR A CA 1
ATOM 1431 C C . THR A 1 171 ? 19.647 -6.759 -9.486 1.00 60.66 171 THR A C 1
ATOM 1433 O O . THR A 1 171 ? 19.252 -6.867 -10.646 1.00 60.66 171 THR A O 1
ATOM 1436 N N . SER A 1 172 ? 20.921 -6.928 -9.137 1.00 53.81 172 SER A N 1
ATOM 1437 C CA . SER A 1 172 ? 21.927 -7.538 -10.010 1.00 53.81 172 SER A CA 1
ATOM 1438 C C . SER A 1 172 ? 22.171 -8.984 -9.582 1.00 53.81 172 SER A C 1
ATOM 1440 O O . SER A 1 172 ? 21.613 -9.467 -8.599 1.00 53.81 172 SER A O 1
ATOM 1442 N N . SER A 1 173 ? 23.044 -9.687 -10.296 1.00 48.28 173 SER A N 1
ATOM 1443 C CA . SER A 1 173 ? 23.476 -11.038 -9.932 1.00 48.28 173 SER A CA 1
ATOM 1444 C C . SER A 1 173 ? 24.268 -11.114 -8.615 1.00 48.28 173 SER A C 1
ATOM 1446 O O . SER A 1 173 ? 24.435 -12.215 -8.094 1.00 48.28 173 SER A O 1
ATOM 1448 N N . VAL A 1 174 ? 24.743 -9.984 -8.066 1.00 44.41 174 VAL A N 1
ATOM 1449 C CA . VAL A 1 174 ? 25.672 -9.962 -6.915 1.00 44.41 174 VAL A CA 1
ATOM 1450 C C . VAL A 1 174 ? 25.285 -8.951 -5.827 1.00 44.41 174 VAL A C 1
ATOM 1452 O O . VAL A 1 174 ? 25.568 -9.170 -4.651 1.00 44.41 174 VAL A O 1
ATOM 1455 N N . GLU A 1 175 ? 24.617 -7.858 -6.191 1.00 53.00 175 GLU A N 1
ATOM 1456 C CA . GLU A 1 175 ? 24.211 -6.787 -5.277 1.00 53.00 175 GLU A CA 1
ATOM 1457 C C . GLU A 1 175 ? 22.713 -6.473 -5.365 1.00 53.00 175 GLU A C 1
ATOM 1459 O O . GLU A 1 175 ? 22.112 -6.492 -6.446 1.00 53.00 175 GLU A O 1
ATOM 1464 N N . PHE A 1 176 ? 22.160 -6.137 -4.198 1.00 60.56 176 PHE A N 1
ATOM 1465 C CA . PHE A 1 176 ? 20.784 -5.712 -3.967 1.00 60.56 176 PHE A CA 1
ATOM 1466 C C . PHE A 1 176 ? 20.789 -4.273 -3.447 1.00 60.56 176 PHE A C 1
ATOM 1468 O O . PHE A 1 176 ? 21.400 -3.991 -2.411 1.00 60.56 176 PHE A O 1
ATOM 1475 N N . GLU A 1 177 ? 20.085 -3.375 -4.136 1.00 61.34 177 GLU A N 1
ATOM 1476 C CA . GLU A 1 177 ? 19.853 -2.012 -3.662 1.00 61.34 177 GLU A CA 1
ATOM 1477 C C . GLU A 1 177 ? 18.354 -1.688 -3.672 1.00 61.34 177 GLU A C 1
ATOM 1479 O O . GLU A 1 177 ? 17.698 -1.684 -4.714 1.00 61.34 177 GLU A O 1
ATOM 1484 N N . LEU A 1 178 ? 17.815 -1.397 -2.485 1.00 68.19 178 LEU A N 1
ATOM 1485 C CA . LEU A 1 178 ? 16.447 -0.923 -2.302 1.00 68.19 178 LEU A CA 1
ATOM 1486 C C . LEU A 1 178 ? 16.462 0.578 -2.029 1.00 68.19 178 LEU A C 1
ATOM 1488 O O . LEU A 1 178 ? 17.036 1.040 -1.040 1.00 68.19 178 LEU A O 1
ATOM 1492 N N . PHE A 1 179 ? 15.764 1.334 -2.866 1.00 66.88 179 PHE A N 1
ATOM 1493 C CA . PHE A 1 179 ? 15.593 2.769 -2.700 1.00 66.88 179 PHE A CA 1
ATOM 1494 C C . PHE A 1 179 ? 14.160 3.101 -2.311 1.00 66.88 179 PHE A C 1
ATOM 1496 O O . PHE A 1 179 ? 13.213 2.573 -2.887 1.00 66.88 179 PHE A O 1
ATOM 1503 N N . SER A 1 180 ? 14.000 4.024 -1.362 1.00 74.06 180 SER A N 1
ATOM 1504 C CA . SER A 1 180 ? 12.697 4.502 -0.900 1.00 74.06 180 SER A CA 1
ATOM 1505 C C . SER A 1 180 ? 12.611 6.014 -1.061 1.00 74.06 180 SER A C 1
ATOM 1507 O O . SER A 1 180 ? 13.359 6.768 -0.436 1.00 74.06 180 SER A O 1
ATOM 1509 N N . TYR A 1 181 ? 11.696 6.466 -1.912 1.00 74.06 181 TYR A N 1
ATOM 1510 C CA . TYR A 1 181 ? 11.535 7.865 -2.280 1.00 74.06 181 TYR A CA 1
ATOM 1511 C C . TYR A 1 181 ? 10.187 8.399 -1.781 1.00 74.06 181 TYR A C 1
ATOM 1513 O O . TYR A 1 181 ? 9.136 7.983 -2.277 1.00 74.06 181 TYR A O 1
ATOM 1521 N N . PRO A 1 182 ? 10.162 9.349 -0.830 1.00 79.06 182 PRO A N 1
ATOM 1522 C CA . PRO A 1 182 ? 8.929 10.025 -0.457 1.00 79.06 182 PRO A CA 1
ATOM 1523 C C . PRO A 1 182 ? 8.457 10.949 -1.589 1.00 79.06 182 PRO A C 1
ATOM 1525 O O . PRO A 1 182 ? 9.204 11.779 -2.106 1.00 79.06 182 PRO A O 1
ATOM 1528 N N . ILE A 1 183 ? 7.182 10.832 -1.953 1.00 77.31 183 ILE A N 1
ATOM 1529 C CA . ILE A 1 183 ? 6.543 11.589 -3.030 1.00 77.31 183 ILE A CA 1
ATOM 1530 C C . ILE A 1 183 ? 5.661 12.685 -2.422 1.00 77.31 183 ILE A C 1
ATOM 1532 O O . ILE A 1 183 ? 4.583 12.436 -1.881 1.00 77.31 183 ILE A O 1
ATOM 1536 N N . GLY A 1 184 ? 6.118 13.931 -2.527 1.00 76.19 184 GLY A N 1
ATOM 1537 C CA . GLY A 1 184 ? 5.394 15.128 -2.086 1.00 76.19 184 GLY A CA 1
ATOM 1538 C C . GLY A 1 184 ? 4.742 15.886 -3.248 1.00 76.19 184 GLY A C 1
ATOM 1539 O O . GLY A 1 184 ? 5.168 15.731 -4.385 1.00 76.19 184 GLY A O 1
ATOM 1540 N N . PRO A 1 185 ? 3.732 16.739 -3.006 1.00 72.88 185 PRO A N 1
ATOM 1541 C CA . PRO A 1 185 ? 3.045 17.482 -4.071 1.00 72.88 185 PRO A CA 1
ATOM 1542 C C . PRO A 1 185 ? 3.883 18.625 -4.685 1.00 72.88 185 PRO A C 1
ATOM 1544 O O . PRO A 1 185 ? 3.467 19.220 -5.681 1.00 72.88 185 PRO A O 1
ATOM 1547 N N . GLY A 1 186 ? 5.035 18.965 -4.095 1.00 75.19 186 GLY A N 1
ATOM 1548 C CA . GLY A 1 186 ? 5.885 20.080 -4.515 1.00 75.19 186 GLY A CA 1
ATOM 1549 C C . GLY A 1 186 ? 6.716 19.788 -5.770 1.00 75.19 186 GLY A C 1
ATOM 1550 O O . GLY A 1 186 ? 7.236 18.686 -5.949 1.00 75.19 186 GLY A O 1
ATOM 1551 N N . GLN A 1 187 ? 6.902 20.806 -6.620 1.00 70.19 187 GLN A N 1
ATOM 1552 C CA . GLN A 1 187 ? 7.771 20.717 -7.806 1.00 70.19 187 GLN A CA 1
ATOM 1553 C C . GLN A 1 187 ? 9.228 20.388 -7.447 1.00 70.19 187 GLN A C 1
ATOM 1555 O O . GLN A 1 187 ? 9.906 19.687 -8.193 1.00 70.19 187 GLN A O 1
ATOM 1560 N N . GLU A 1 188 ? 9.695 20.855 -6.291 1.00 74.19 188 GLU A N 1
ATOM 1561 C CA . GLU A 1 188 ? 11.034 20.560 -5.782 1.00 74.19 188 GLU A CA 1
ATOM 1562 C C . GLU A 1 188 ? 11.190 19.078 -5.427 1.00 74.19 188 GLU A C 1
ATOM 1564 O O . GLU A 1 188 ? 12.119 18.429 -5.902 1.00 74.19 188 GLU A O 1
ATOM 1569 N N . THR A 1 189 ? 10.220 18.499 -4.709 1.00 68.81 189 THR A N 1
ATOM 1570 C CA . THR A 1 189 ? 10.191 17.055 -4.429 1.00 68.81 189 THR A CA 1
ATOM 1571 C C . THR A 1 189 ? 10.174 16.248 -5.721 1.00 68.81 189 THR A C 1
ATOM 1573 O O . THR A 1 189 ? 10.860 15.236 -5.834 1.00 68.81 189 THR A O 1
ATOM 1576 N N . ARG A 1 190 ? 9.454 16.731 -6.739 1.00 69.31 190 ARG A N 1
ATOM 1577 C CA . ARG A 1 190 ? 9.465 16.122 -8.067 1.00 69.31 190 ARG A CA 1
ATOM 1578 C C . ARG A 1 190 ? 10.840 16.096 -8.706 1.00 69.31 190 ARG A C 1
ATOM 1580 O O . ARG A 1 190 ? 11.225 15.046 -9.212 1.00 69.31 190 ARG A O 1
ATOM 1587 N N . LYS A 1 191 ? 11.565 17.208 -8.690 1.00 73.88 191 LYS A N 1
ATOM 1588 C CA . LYS A 1 191 ? 12.914 17.274 -9.251 1.00 73.88 191 LYS A CA 1
ATOM 1589 C C . LYS A 1 191 ? 13.872 16.332 -8.511 1.00 73.88 191 LYS A C 1
ATOM 1591 O O . LYS A 1 191 ? 14.517 15.521 -9.165 1.00 73.88 191 LYS A O 1
ATOM 1596 N N . ILE A 1 192 ? 13.863 16.369 -7.176 1.00 73.12 192 ILE A N 1
ATOM 1597 C CA . ILE A 1 192 ? 14.720 15.533 -6.317 1.00 73.12 192 ILE A CA 1
ATOM 1598 C C . ILE A 1 192 ? 14.509 14.043 -6.602 1.00 73.12 192 ILE A C 1
ATOM 1600 O O . ILE A 1 192 ? 15.474 13.309 -6.776 1.00 73.12 192 ILE A O 1
ATOM 1604 N N . VAL A 1 193 ? 13.253 13.593 -6.689 1.00 69.88 193 VAL A N 1
ATOM 1605 C CA . VAL A 1 193 ? 12.940 12.179 -6.946 1.00 69.88 193 VAL A CA 1
ATOM 1606 C C . VAL A 1 193 ? 13.448 11.737 -8.320 1.00 69.88 193 VAL A C 1
ATOM 1608 O O . VAL A 1 193 ? 14.069 10.687 -8.422 1.00 69.88 193 VAL A O 1
ATOM 1611 N N . HIS A 1 194 ? 13.234 12.536 -9.371 1.00 73.69 194 HIS A N 1
ATOM 1612 C CA . HIS A 1 194 ? 13.728 12.187 -10.710 1.00 73.69 194 HIS A CA 1
ATOM 1613 C C . HIS A 1 194 ? 15.262 12.157 -10.769 1.00 73.69 194 HIS A C 1
ATOM 1615 O O . HIS A 1 194 ? 15.827 11.277 -11.408 1.00 73.69 194 HIS A O 1
ATOM 1621 N N . GLU A 1 195 ? 15.939 13.101 -10.111 1.00 76.94 195 GLU A N 1
ATOM 1622 C CA . GLU A 1 195 ? 17.405 13.126 -10.044 1.00 76.94 195 GLU A CA 1
ATOM 1623 C C . GLU A 1 195 ? 17.959 11.919 -9.279 1.00 76.94 195 GLU A C 1
ATOM 1625 O O . GLU A 1 195 ? 18.906 11.291 -9.746 1.00 76.94 195 GLU A O 1
ATOM 1630 N N . ALA A 1 196 ? 17.338 11.552 -8.156 1.00 69.69 196 ALA A N 1
ATOM 1631 C CA . ALA A 1 196 ? 17.775 10.423 -7.340 1.00 69.69 196 ALA A CA 1
ATOM 1632 C C . ALA A 1 196 ? 17.567 9.067 -8.034 1.00 69.69 196 ALA A C 1
ATOM 1634 O O . ALA A 1 196 ? 18.399 8.177 -7.886 1.00 69.69 196 ALA A O 1
ATOM 1635 N N . ILE A 1 197 ? 16.496 8.928 -8.818 1.00 71.00 197 ILE A N 1
ATOM 1636 C CA . ILE A 1 197 ? 16.266 7.766 -9.686 1.00 71.00 197 ILE A CA 1
ATOM 1637 C C . ILE A 1 197 ? 17.349 7.674 -10.766 1.00 71.00 197 ILE A C 1
ATOM 1639 O O . ILE A 1 197 ? 17.977 6.635 -10.920 1.00 71.00 197 ILE A O 1
ATOM 1643 N N . ASN A 1 198 ? 17.603 8.770 -11.491 1.00 76.88 198 ASN A N 1
ATOM 1644 C CA . ASN A 1 198 ? 18.593 8.770 -12.571 1.00 76.88 198 ASN A CA 1
ATOM 1645 C C . ASN A 1 198 ? 20.009 8.452 -12.061 1.00 76.88 198 ASN A C 1
ATOM 1647 O O . ASN A 1 198 ? 20.797 7.833 -12.773 1.00 76.88 198 ASN A O 1
ATOM 1651 N N . GLU A 1 199 ? 20.354 8.905 -10.852 1.00 73.00 199 GLU A N 1
ATOM 1652 C CA . GLU A 1 199 ? 21.643 8.585 -10.239 1.00 73.00 199 GLU A CA 1
ATOM 1653 C C . GLU A 1 199 ? 21.713 7.120 -9.783 1.00 73.00 199 GLU A C 1
ATOM 1655 O O . GLU A 1 199 ? 22.746 6.487 -9.996 1.00 73.00 199 GLU A O 1
ATOM 1660 N N . ALA A 1 200 ? 20.629 6.556 -9.232 1.00 67.25 200 ALA A N 1
ATOM 1661 C CA . ALA A 1 200 ? 20.551 5.130 -8.899 1.00 67.25 200 ALA A CA 1
ATOM 1662 C C . ALA A 1 200 ? 20.729 4.248 -10.149 1.00 67.25 200 ALA A C 1
ATOM 1664 O O . ALA A 1 200 ? 21.620 3.396 -10.160 1.00 67.25 200 ALA A O 1
ATOM 1665 N N . ASP A 1 201 ? 19.992 4.541 -11.230 1.00 68.62 201 ASP A N 1
ATOM 1666 C CA . ASP A 1 201 ? 20.143 3.881 -12.538 1.00 68.62 201 ASP A CA 1
ATOM 1667 C C . ASP A 1 201 ? 21.612 3.931 -13.003 1.00 68.62 201 ASP A C 1
ATOM 1669 O O . ASP A 1 201 ? 22.210 2.925 -13.380 1.00 68.62 201 ASP A O 1
ATOM 1673 N N . ARG A 1 202 ? 22.249 5.109 -12.932 1.00 74.12 202 ARG A N 1
ATOM 1674 C CA . ARG A 1 202 ? 23.637 5.302 -13.382 1.00 74.12 202 ARG A CA 1
ATOM 1675 C C . ARG A 1 202 ? 24.651 4.510 -12.553 1.00 74.12 202 ARG A C 1
ATOM 1677 O O . ARG A 1 202 ? 25.614 3.974 -13.114 1.00 74.12 202 ARG A O 1
ATOM 1684 N N . ILE A 1 203 ? 24.501 4.495 -11.227 1.00 68.19 203 ILE A N 1
ATOM 1685 C CA . ILE A 1 203 ? 25.382 3.744 -10.321 1.00 68.19 203 ILE A CA 1
ATOM 1686 C C . ILE A 1 203 ? 25.266 2.250 -10.624 1.00 68.19 203 ILE A C 1
ATOM 1688 O O . ILE A 1 203 ? 26.292 1.578 -10.766 1.00 68.19 203 ILE A O 1
ATOM 1692 N N . PHE A 1 204 ? 24.040 1.757 -10.787 1.00 64.69 204 PHE A N 1
ATOM 1693 C CA . PHE A 1 204 ? 23.763 0.360 -11.086 1.00 64.69 204 PHE A CA 1
ATOM 1694 C C . PHE A 1 204 ? 24.301 -0.069 -12.462 1.00 64.69 204 PHE A C 1
ATOM 1696 O O . PHE A 1 204 ? 25.010 -1.076 -12.561 1.00 64.69 204 PHE A O 1
ATOM 1703 N N . GLU A 1 205 ? 24.072 0.724 -13.517 1.00 69.94 205 GLU A N 1
ATOM 1704 C CA . GLU A 1 205 ? 24.630 0.480 -14.858 1.00 69.94 205 GLU A CA 1
ATOM 1705 C C . GLU A 1 205 ? 26.158 0.372 -14.814 1.00 69.94 205 GLU A C 1
ATOM 1707 O O . GLU A 1 205 ? 26.749 -0.549 -15.381 1.00 69.94 205 GLU A O 1
ATOM 1712 N N . LYS A 1 206 ? 26.818 1.292 -14.099 1.00 70.19 206 LYS A N 1
ATOM 1713 C CA . LYS A 1 206 ? 28.276 1.286 -13.953 1.00 70.19 206 LYS A CA 1
ATOM 1714 C C . LYS A 1 206 ? 28.772 0.016 -13.261 1.00 70.19 206 LYS A C 1
ATOM 1716 O O . LYS A 1 206 ? 29.761 -0.552 -13.719 1.00 70.19 206 LYS A O 1
ATOM 1721 N N . LYS A 1 207 ? 28.113 -0.414 -12.181 1.00 63.97 207 LYS A N 1
ATOM 1722 C CA . LYS A 1 207 ? 28.452 -1.652 -11.460 1.00 63.97 207 LYS A CA 1
ATOM 1723 C C . LYS A 1 207 ? 28.278 -2.882 -12.356 1.00 63.97 207 LYS A C 1
ATOM 1725 O O . LYS A 1 207 ? 29.184 -3.701 -12.442 1.00 63.97 207 LYS A O 1
ATOM 1730 N N . THR A 1 208 ? 27.187 -2.938 -13.117 1.00 59.44 208 THR A N 1
ATOM 1731 C CA . THR A 1 208 ? 26.890 -4.034 -14.056 1.00 59.44 208 THR A CA 1
ATOM 1732 C C . THR A 1 208 ? 27.903 -4.109 -15.206 1.00 59.44 208 THR A C 1
ATOM 1734 O O . THR A 1 208 ? 28.366 -5.188 -15.563 1.00 59.44 208 THR A O 1
ATOM 1737 N N . MET A 1 209 ? 28.311 -2.970 -15.780 1.00 63.31 209 MET A N 1
ATOM 1738 C CA . MET A 1 209 ? 29.332 -2.933 -16.842 1.00 63.31 209 MET A CA 1
ATOM 1739 C C . MET A 1 209 ? 30.732 -3.328 -16.355 1.00 63.31 209 MET A C 1
ATOM 1741 O O . MET A 1 209 ? 31.564 -3.748 -17.159 1.00 63.31 209 MET A O 1
ATOM 1745 N N . GLN A 1 210 ? 31.015 -3.147 -15.064 1.00 59.31 210 GLN A N 1
ATOM 1746 C CA . GLN A 1 210 ? 32.291 -3.515 -14.452 1.00 59.31 210 GLN A CA 1
ATOM 1747 C C . GLN A 1 210 ? 32.403 -5.017 -14.164 1.00 59.31 210 GLN A C 1
ATOM 1749 O O . GLN A 1 210 ? 33.517 -5.473 -13.907 1.00 59.31 210 GLN A O 1
ATOM 1754 N N . ASP A 1 211 ? 31.305 -5.774 -14.280 1.00 52.72 211 ASP A N 1
ATOM 1755 C CA . ASP A 1 211 ? 31.287 -7.221 -14.066 1.00 52.72 211 ASP A CA 1
ATOM 1756 C C . ASP A 1 211 ? 30.527 -7.999 -15.175 1.00 52.72 211 ASP A C 1
ATOM 1758 O O . ASP A 1 211 ? 29.398 -8.468 -14.993 1.00 52.72 211 ASP A O 1
ATOM 1762 N N . PRO A 1 212 ? 31.121 -8.124 -16.381 1.00 45.84 212 PRO A N 1
ATOM 1763 C CA . PRO A 1 212 ? 30.464 -8.707 -17.553 1.00 45.84 212 PRO A CA 1
ATOM 1764 C C . PRO A 1 212 ? 30.308 -10.239 -17.522 1.00 45.84 212 PRO A C 1
ATOM 1766 O O . PRO A 1 212 ? 29.535 -10.764 -18.324 1.00 45.84 212 PRO A O 1
ATOM 1769 N N . GLU A 1 213 ? 30.994 -10.970 -16.630 1.00 46.59 213 GLU A N 1
ATOM 1770 C CA . GLU A 1 213 ? 30.850 -12.438 -16.506 1.00 46.59 213 GLU A CA 1
ATOM 1771 C C . GLU A 1 213 ? 29.497 -12.858 -15.903 1.00 46.59 213 GLU A C 1
ATOM 1773 O O . GLU A 1 213 ? 29.045 -13.980 -16.132 1.00 46.59 213 GLU A O 1
ATOM 1778 N N . TYR A 1 214 ? 28.804 -11.943 -15.215 1.00 40.41 214 TYR A N 1
ATOM 1779 C CA . TYR A 1 214 ? 27.537 -12.210 -14.521 1.00 40.41 214 TYR A CA 1
ATOM 1780 C C . TYR A 1 214 ? 26.376 -11.340 -15.025 1.00 40.41 214 TYR A C 1
ATOM 1782 O O . TYR A 1 214 ? 25.293 -11.347 -14.437 1.00 40.41 214 TYR A O 1
ATOM 1790 N N . GLY A 1 215 ? 26.581 -10.624 -16.140 1.00 33.66 215 GLY A N 1
ATOM 1791 C CA . GLY A 1 215 ? 25.595 -9.776 -16.822 1.00 33.66 215 GLY A CA 1
ATOM 1792 C C . GLY A 1 215 ? 24.518 -10.536 -17.608 1.00 33.66 215 GLY A C 1
ATOM 1793 O O . GLY A 1 215 ? 23.749 -9.924 -18.351 1.00 33.66 215 GLY A O 1
ATOM 1794 N N . ILE A 1 216 ? 24.434 -11.862 -17.464 1.00 34.78 216 ILE A N 1
ATOM 1795 C CA . ILE A 1 216 ? 23.269 -12.623 -17.913 1.00 34.78 216 ILE A CA 1
ATOM 1796 C C . ILE A 1 216 ? 22.254 -12.582 -16.772 1.00 34.78 216 ILE A C 1
ATOM 1798 O O . ILE A 1 216 ? 22.228 -13.464 -15.916 1.00 34.78 216 ILE A O 1
ATOM 1802 N N . MET A 1 217 ? 21.389 -11.565 -16.771 1.00 39.53 217 MET A N 1
ATOM 1803 C CA . MET A 1 217 ? 20.089 -11.730 -16.128 1.00 39.53 217 MET A CA 1
ATOM 1804 C C . MET A 1 217 ? 19.418 -12.921 -16.803 1.00 39.53 217 MET A C 1
ATOM 1806 O O . MET A 1 217 ? 19.011 -12.834 -17.961 1.00 39.53 217 MET A O 1
ATOM 1810 N N . VAL A 1 218 ? 19.348 -14.052 -16.106 1.00 32.78 218 VAL A N 1
ATOM 1811 C CA . VAL A 1 218 ? 18.438 -15.126 -16.486 1.00 32.78 218 VAL A CA 1
ATOM 1812 C C . VAL A 1 218 ? 17.052 -14.588 -16.151 1.00 32.78 218 VAL A C 1
ATOM 1814 O O . VAL A 1 218 ? 16.765 -14.394 -14.970 1.00 32.78 218 VAL A O 1
ATOM 1817 N N . PRO A 1 219 ? 16.192 -14.291 -17.138 1.00 33.81 219 PRO A N 1
ATOM 1818 C CA . PRO A 1 219 ? 14.817 -13.974 -16.822 1.00 33.81 219 PRO A CA 1
ATOM 1819 C C . PRO A 1 219 ? 14.217 -15.228 -16.188 1.00 33.81 219 PRO A C 1
ATOM 1821 O O . PRO A 1 219 ? 14.044 -16.246 -16.861 1.00 33.81 219 PRO A O 1
ATOM 1824 N N . LEU A 1 220 ? 13.917 -15.172 -14.891 1.00 31.25 220 LEU A N 1
ATOM 1825 C CA . LEU A 1 220 ? 13.066 -16.157 -14.236 1.00 31.25 220 LEU A CA 1
ATOM 1826 C C . LEU A 1 220 ? 11.640 -15.946 -14.759 1.00 31.25 220 LEU A C 1
ATOM 1828 O O . LEU A 1 220 ? 10.765 -15.397 -14.095 1.00 31.25 220 LEU A O 1
ATOM 1832 N N . TYR A 1 221 ? 11.404 -16.362 -16.003 1.00 33.75 221 TYR A N 1
ATOM 1833 C CA . TYR A 1 221 ? 10.054 -16.645 -16.450 1.00 33.75 221 TYR A CA 1
ATOM 1834 C C . TYR A 1 221 ? 9.532 -17.826 -15.615 1.00 33.75 221 TYR A C 1
ATOM 1836 O O . TYR A 1 221 ? 10.238 -18.825 -15.463 1.00 33.75 221 TYR A O 1
ATOM 1844 N N . PRO A 1 222 ? 8.296 -17.762 -15.094 1.00 37.75 222 PRO A N 1
ATOM 1845 C CA . PRO A 1 222 ? 7.701 -18.813 -14.270 1.00 37.75 222 PRO A CA 1
ATOM 1846 C C . PRO A 1 222 ? 7.234 -20.024 -15.101 1.00 37.75 222 PRO A C 1
ATOM 1848 O O . PRO A 1 222 ? 6.141 -20.540 -14.886 1.00 37.75 222 PRO A O 1
ATOM 1851 N N . GLU A 1 223 ? 8.035 -20.476 -16.066 1.00 37.19 223 GLU A N 1
ATOM 1852 C CA . GLU A 1 223 ? 7.785 -21.728 -16.796 1.00 37.19 223 GLU A CA 1
ATOM 1853 C C . GLU A 1 223 ? 8.830 -22.818 -16.509 1.00 37.19 223 GLU A C 1
ATOM 1855 O O . GLU A 1 223 ? 8.601 -23.971 -16.861 1.00 37.19 223 GLU A O 1
ATOM 1860 N N . GLU A 1 224 ? 9.896 -22.522 -15.758 1.00 38.69 224 GLU A N 1
ATOM 1861 C CA . GLU A 1 224 ? 10.830 -23.540 -15.255 1.00 38.69 224 GLU A CA 1
ATOM 1862 C C . GLU A 1 224 ? 10.980 -23.468 -13.727 1.00 38.69 224 GLU A C 1
ATOM 1864 O O . GLU A 1 224 ? 12.062 -23.295 -13.168 1.00 38.69 224 GLU A O 1
ATOM 1869 N N . GLU A 1 225 ? 9.864 -23.646 -13.013 1.00 38.91 225 GLU A N 1
ATOM 1870 C CA . GLU A 1 225 ? 9.931 -24.167 -11.648 1.00 38.91 225 GLU A CA 1
ATOM 1871 C C . GLU A 1 225 ? 10.461 -25.609 -11.709 1.00 38.91 225 GLU A C 1
ATOM 1873 O O . GLU A 1 225 ? 9.793 -26.529 -12.189 1.00 38.91 225 GLU A O 1
ATOM 1878 N N . GLY A 1 226 ? 11.681 -25.819 -11.209 1.00 42.06 226 GLY A N 1
ATOM 1879 C CA . GLY A 1 226 ? 12.210 -27.156 -10.943 1.00 42.06 226 GLY A CA 1
ATOM 1880 C C . GLY A 1 226 ? 11.242 -27.991 -10.084 1.00 42.06 226 GLY A C 1
ATOM 1881 O O . GLY A 1 226 ? 10.386 -27.447 -9.383 1.00 42.06 226 GLY A O 1
ATOM 1882 N N . PRO A 1 227 ? 11.350 -29.332 -10.113 1.00 43.12 227 PRO A N 1
ATOM 1883 C CA . PRO A 1 227 ? 10.298 -30.222 -9.638 1.00 43.12 227 PRO A CA 1
ATOM 1884 C C . PRO A 1 227 ? 9.889 -29.919 -8.189 1.00 43.12 227 PRO A C 1
ATOM 1886 O O . PRO A 1 227 ? 10.672 -30.107 -7.254 1.00 43.12 227 PRO A O 1
ATOM 1889 N N . LEU A 1 228 ? 8.618 -29.521 -8.036 1.00 49.00 228 LEU A N 1
ATOM 1890 C CA . LEU A 1 228 ? 7.852 -29.199 -6.817 1.00 49.00 228 LEU A CA 1
ATOM 1891 C C . LEU A 1 228 ? 8.266 -29.947 -5.535 1.00 49.00 228 LEU A C 1
ATOM 1893 O O . LEU A 1 228 ? 8.198 -29.390 -4.441 1.00 49.00 228 LEU A O 1
ATOM 1897 N N . LYS A 1 229 ? 8.734 -31.193 -5.648 1.00 43.00 229 LYS A N 1
ATOM 1898 C CA . LYS A 1 229 ? 9.169 -32.028 -4.521 1.00 43.00 229 LYS A CA 1
ATOM 1899 C C . LYS A 1 229 ? 10.368 -31.462 -3.753 1.00 43.00 229 LYS A C 1
ATOM 1901 O O . LYS A 1 229 ? 10.394 -31.592 -2.534 1.00 43.00 229 LYS A O 1
ATOM 1906 N N . PHE A 1 230 ? 11.333 -30.820 -4.416 1.00 39.25 230 PHE A N 1
ATOM 1907 C CA . PHE A 1 230 ? 12.547 -30.328 -3.744 1.00 39.25 230 PHE A CA 1
ATOM 1908 C C . PHE A 1 230 ? 12.271 -29.078 -2.895 1.00 39.25 230 PHE A C 1
ATOM 1910 O O . PHE A 1 230 ? 12.693 -28.995 -1.742 1.00 39.25 230 PHE A O 1
ATOM 1917 N N . GLN A 1 231 ? 11.469 -28.149 -3.420 1.00 45.00 231 GLN A N 1
ATOM 1918 C CA . GLN A 1 231 ? 11.035 -26.963 -2.677 1.00 45.00 231 GLN A CA 1
ATOM 1919 C C . GLN A 1 231 ? 10.039 -27.310 -1.564 1.00 45.00 231 GLN A C 1
ATOM 1921 O O . GLN A 1 231 ? 10.027 -26.671 -0.517 1.00 45.00 231 GLN A O 1
ATOM 1926 N N . GLN A 1 232 ? 9.189 -28.320 -1.760 1.00 44.44 232 GLN A N 1
ATOM 1927 C CA . GLN A 1 232 ? 8.267 -28.789 -0.723 1.00 44.44 232 GLN A CA 1
ATOM 1928 C C . GLN A 1 232 ? 9.016 -29.471 0.432 1.00 44.44 232 GLN A C 1
ATOM 1930 O O . GLN A 1 232 ? 8.640 -29.299 1.587 1.00 44.44 232 GLN A O 1
ATOM 1935 N N . HIS A 1 233 ? 10.117 -30.176 0.151 1.00 44.81 233 HIS A N 1
ATOM 1936 C CA . HIS A 1 233 ? 10.931 -30.804 1.191 1.00 44.81 233 HIS A CA 1
ATOM 1937 C C . HIS A 1 233 ? 11.701 -29.782 2.041 1.00 44.81 233 HIS A C 1
ATOM 1939 O O . HIS A 1 233 ? 11.745 -29.941 3.262 1.00 44.81 233 HIS A O 1
ATOM 1945 N N . ARG A 1 234 ? 12.241 -28.720 1.420 1.00 41.69 234 ARG A N 1
ATOM 1946 C CA . 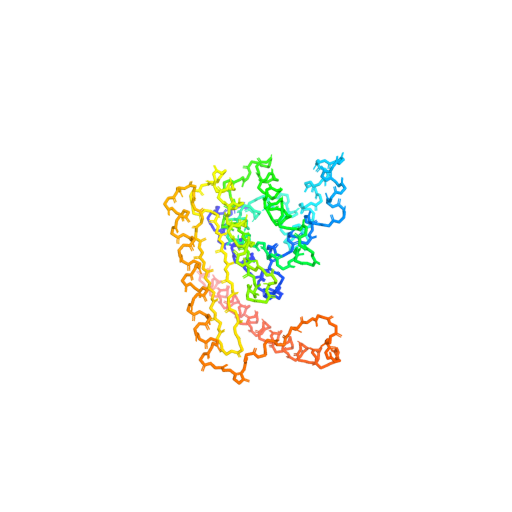ARG A 1 234 ? 12.900 -27.608 2.131 1.00 41.69 234 ARG A CA 1
ATOM 1947 C C . ARG A 1 234 ? 11.907 -26.808 2.976 1.00 41.69 234 ARG A C 1
ATOM 1949 O O . ARG A 1 234 ? 12.133 -26.654 4.169 1.00 41.69 234 ARG A O 1
ATOM 1956 N N . ARG A 1 235 ? 10.751 -26.451 2.399 1.00 49.00 235 ARG A N 1
ATOM 1957 C CA . ARG A 1 235 ? 9.643 -25.790 3.113 1.00 49.00 235 ARG A CA 1
ATOM 1958 C C . ARG A 1 235 ? 9.131 -26.616 4.290 1.00 49.00 235 ARG A C 1
ATOM 1960 O O . ARG A 1 235 ? 8.881 -26.064 5.350 1.00 49.00 235 ARG A O 1
ATOM 1967 N N . ASN A 1 236 ? 8.999 -27.935 4.145 1.00 44.78 236 ASN A N 1
ATOM 1968 C CA . ASN A 1 236 ? 8.560 -28.796 5.247 1.00 44.78 236 ASN A CA 1
ATOM 1969 C C . ASN A 1 236 ? 9.620 -28.931 6.354 1.00 44.78 236 ASN A C 1
ATOM 1971 O O . ASN A 1 236 ? 9.249 -29.033 7.519 1.00 44.78 236 ASN A O 1
ATOM 1975 N N . ALA A 1 237 ? 10.913 -28.912 6.013 1.00 46.53 237 ALA A N 1
ATOM 1976 C CA . ALA A 1 237 ? 12.002 -28.954 6.990 1.00 46.53 237 ALA A CA 1
ATOM 1977 C C . ALA A 1 237 ? 12.148 -27.624 7.754 1.00 46.53 237 ALA A C 1
ATOM 1979 O O . ALA A 1 237 ? 12.250 -27.630 8.978 1.00 46.53 237 ALA A O 1
ATOM 1980 N N . GLU A 1 238 ? 12.073 -26.492 7.050 1.00 44.12 238 GLU A N 1
ATOM 1981 C CA . GLU A 1 238 ? 12.090 -25.148 7.646 1.00 44.12 238 GLU A CA 1
ATOM 1982 C C . GLU A 1 238 ? 10.840 -24.931 8.523 1.00 44.12 238 GLU A C 1
ATOM 1984 O O . GLU A 1 238 ? 10.955 -24.514 9.671 1.00 44.12 238 GLU A O 1
ATOM 1989 N N . ARG A 1 239 ? 9.652 -25.354 8.064 1.00 42.91 239 ARG A N 1
ATOM 1990 C CA . ARG A 1 239 ? 8.396 -25.260 8.832 1.00 42.91 239 ARG A CA 1
ATOM 1991 C C . ARG A 1 239 ? 8.366 -26.175 10.060 1.00 42.91 239 ARG A C 1
ATOM 1993 O O . ARG A 1 239 ? 7.788 -25.791 11.073 1.00 42.91 239 ARG A O 1
ATOM 2000 N N . ALA A 1 240 ? 8.984 -27.358 10.001 1.00 43.06 240 ALA A N 1
ATOM 2001 C CA . ALA A 1 240 ? 9.134 -28.229 11.169 1.00 43.06 240 ALA A CA 1
ATOM 2002 C C . ALA A 1 240 ? 10.046 -27.589 12.230 1.00 43.06 240 ALA A C 1
ATOM 2004 O O . ALA A 1 240 ? 9.679 -27.568 13.401 1.00 43.06 240 ALA A O 1
ATOM 2005 N N . SER A 1 241 ? 11.160 -26.982 11.807 1.00 39.19 241 SER A N 1
ATOM 2006 C CA . SER A 1 241 ? 12.074 -26.250 12.691 1.00 39.19 241 SER A CA 1
ATOM 2007 C C . SER A 1 241 ? 11.417 -25.011 13.316 1.00 39.19 241 SER A C 1
ATOM 2009 O O . SER A 1 241 ? 11.526 -24.808 14.524 1.00 39.19 241 SER A O 1
ATOM 2011 N N . SER A 1 242 ? 10.667 -24.222 12.539 1.00 41.34 242 SER A N 1
ATOM 2012 C CA . SER A 1 242 ? 9.958 -23.043 13.053 1.00 41.34 242 SER A CA 1
ATOM 2013 C C . SER A 1 242 ? 8.818 -23.407 14.009 1.00 41.34 242 SER A C 1
ATOM 2015 O O . SER A 1 242 ? 8.632 -22.730 15.016 1.00 41.34 242 SER A O 1
ATOM 2017 N N . LEU A 1 243 ? 8.070 -24.487 13.749 1.00 40.84 243 LEU A N 1
ATOM 2018 C CA . LEU A 1 243 ? 7.006 -24.951 14.651 1.00 40.84 243 LEU A CA 1
ATOM 2019 C C . LEU A 1 243 ? 7.556 -25.486 15.982 1.00 40.84 243 LEU A C 1
ATOM 2021 O O . LEU A 1 243 ? 6.909 -25.319 17.016 1.00 40.84 243 LEU A O 1
ATOM 2025 N N . GLU A 1 244 ? 8.740 -26.097 15.971 1.00 44.22 244 GLU A N 1
ATOM 2026 C CA . GLU A 1 244 ? 9.429 -26.566 17.177 1.00 44.22 244 GLU A CA 1
ATOM 2027 C C . GLU A 1 244 ? 9.969 -25.386 18.007 1.00 44.22 244 GLU A C 1
ATOM 2029 O O . GLU A 1 244 ? 9.791 -25.359 19.226 1.00 44.22 244 GLU A O 1
ATOM 2034 N N . SER A 1 245 ? 10.488 -24.336 17.354 1.00 40.94 245 SER A N 1
ATOM 2035 C CA . SER A 1 245 ? 10.850 -23.076 18.021 1.00 40.94 245 SER A CA 1
ATOM 2036 C C . SER A 1 245 ? 9.639 -22.318 18.575 1.00 40.94 245 SER A C 1
ATOM 2038 O O . SER A 1 245 ? 9.696 -21.835 19.702 1.00 40.94 245 SER A O 1
ATOM 2040 N N . ILE A 1 246 ? 8.521 -22.244 17.843 1.00 42.66 246 ILE A N 1
ATOM 2041 C CA . ILE A 1 246 ? 7.296 -21.577 18.317 1.00 42.66 246 ILE A CA 1
ATOM 2042 C C . ILE A 1 246 ? 6.686 -22.330 19.504 1.00 42.66 246 ILE A C 1
ATOM 2044 O O . ILE A 1 246 ? 6.264 -21.690 20.468 1.00 42.66 246 ILE A O 1
ATOM 2048 N N . ARG A 1 247 ? 6.682 -23.671 19.493 1.00 40.09 247 ARG A N 1
ATOM 2049 C CA . ARG A 1 247 ? 6.286 -24.468 20.668 1.00 40.09 247 ARG A CA 1
ATOM 2050 C C . ARG A 1 247 ? 7.181 -24.173 21.865 1.00 40.09 247 ARG A C 1
ATOM 2052 O O . ARG A 1 247 ? 6.658 -23.818 22.911 1.00 40.09 247 ARG A O 1
ATOM 2059 N N . SER A 1 248 ? 8.501 -24.178 21.680 1.00 43.06 248 SER A N 1
ATOM 2060 C CA . SER A 1 248 ? 9.447 -23.850 22.753 1.00 43.06 248 SER A CA 1
ATOM 2061 C C . SER A 1 248 ? 9.248 -22.437 23.320 1.00 43.06 248 SER A C 1
ATOM 2063 O O . SER A 1 248 ? 9.385 -22.247 24.526 1.00 43.06 248 SER A O 1
ATOM 2065 N N . TYR A 1 249 ? 8.907 -21.450 22.485 1.00 41.31 249 TYR A N 1
ATOM 2066 C CA . TYR A 1 249 ? 8.582 -20.092 22.938 1.00 41.31 249 TYR A CA 1
ATOM 2067 C C . TYR A 1 249 ? 7.227 -20.015 23.650 1.00 41.31 249 TYR A C 1
ATOM 2069 O O . TYR A 1 249 ? 7.088 -19.281 24.626 1.00 41.31 249 TYR A O 1
ATOM 2077 N N . THR A 1 250 ? 6.232 -20.773 23.189 1.00 45.31 250 THR A N 1
ATOM 2078 C CA . THR A 1 250 ? 4.892 -20.802 23.795 1.00 45.31 250 THR A CA 1
ATOM 2079 C C . THR A 1 250 ? 4.916 -21.505 25.153 1.00 45.31 250 THR A C 1
ATOM 2081 O O . THR A 1 250 ? 4.285 -21.024 26.096 1.00 45.31 250 THR A O 1
ATOM 2084 N N . ASP A 1 251 ? 5.693 -22.581 25.279 1.00 52.84 251 ASP A N 1
ATOM 2085 C CA . ASP A 1 251 ? 5.914 -23.299 26.536 1.00 52.84 251 ASP A CA 1
ATOM 2086 C C . ASP A 1 251 ? 6.687 -22.410 27.525 1.00 52.84 251 ASP A C 1
ATOM 2088 O O . ASP A 1 251 ? 6.253 -22.232 28.659 1.00 52.84 251 ASP A O 1
ATOM 2092 N N . TYR A 1 252 ? 7.734 -21.710 27.066 1.00 43.69 252 TYR A N 1
ATOM 2093 C CA . TYR A 1 252 ? 8.473 -20.742 27.887 1.00 43.69 252 TYR A CA 1
ATOM 2094 C C . TYR A 1 252 ? 7.595 -19.595 28.411 1.00 43.69 252 TYR A C 1
ATOM 2096 O O . TYR A 1 252 ? 7.690 -19.222 29.580 1.00 43.69 252 TYR A O 1
ATOM 2104 N N . ILE A 1 253 ? 6.725 -19.028 27.567 1.00 47.56 253 ILE A N 1
ATOM 2105 C CA . ILE A 1 253 ? 5.792 -17.968 27.980 1.00 47.56 253 ILE A CA 1
ATOM 2106 C C . ILE A 1 253 ? 4.740 -18.519 28.953 1.00 47.56 253 ILE A C 1
ATOM 2108 O O . ILE A 1 253 ? 4.387 -17.832 29.910 1.00 47.56 253 ILE A O 1
ATOM 2112 N N . SER A 1 254 ? 4.262 -19.747 28.743 1.00 55.41 254 SER A N 1
ATOM 2113 C CA . SER A 1 254 ? 3.284 -20.393 29.629 1.00 55.41 254 SER A CA 1
ATOM 2114 C C . SER A 1 254 ? 3.871 -20.660 31.019 1.00 55.41 254 SER A C 1
ATOM 2116 O O . SER A 1 254 ? 3.244 -20.292 32.014 1.00 55.41 254 SER A O 1
ATOM 2118 N N . ASP A 1 255 ? 5.107 -21.163 31.092 1.00 60.00 255 ASP A N 1
ATOM 2119 C CA . ASP A 1 255 ? 5.843 -21.373 32.347 1.00 60.00 255 ASP A CA 1
ATOM 2120 C C . ASP A 1 255 ? 6.079 -20.050 33.096 1.00 60.00 255 ASP A C 1
ATOM 2122 O O . ASP A 1 255 ? 5.904 -19.961 34.315 1.00 60.00 255 ASP A O 1
ATOM 2126 N N . LEU A 1 256 ? 6.412 -18.976 32.370 1.00 52.00 256 LEU A N 1
ATOM 2127 C CA . LEU A 1 256 ? 6.584 -17.637 32.944 1.00 52.00 256 LEU A CA 1
ATOM 2128 C C . LEU A 1 256 ? 5.283 -17.082 33.537 1.00 52.00 256 LEU A C 1
ATOM 2130 O O . LEU A 1 256 ? 5.303 -16.418 34.577 1.00 52.00 256 LEU A O 1
ATOM 2134 N N . LEU A 1 257 ? 4.147 -17.342 32.886 1.00 52.12 257 LEU A N 1
ATOM 2135 C CA . LEU A 1 257 ? 2.828 -16.901 33.341 1.00 52.12 257 LEU A CA 1
ATOM 2136 C C . LEU A 1 257 ? 2.323 -17.712 34.546 1.00 52.12 257 LEU A C 1
ATOM 2138 O O . LEU A 1 257 ? 1.648 -17.143 35.415 1.00 52.12 257 LEU A O 1
ATOM 2142 N N . GLU A 1 258 ? 2.674 -18.997 34.646 1.00 62.56 258 GLU A N 1
ATOM 2143 C CA . GLU A 1 258 ? 2.423 -19.815 35.839 1.00 62.56 258 GLU A CA 1
ATOM 2144 C C . GLU A 1 258 ? 3.304 -19.397 37.028 1.00 62.56 258 GLU A C 1
ATOM 2146 O O . GLU A 1 258 ? 2.783 -19.228 38.137 1.00 62.56 258 GLU A O 1
ATOM 2151 N N . ASP A 1 259 ? 4.599 -19.127 36.819 1.00 56.62 259 ASP A N 1
ATOM 2152 C CA . ASP A 1 259 ? 5.498 -18.618 37.871 1.00 56.62 259 ASP A CA 1
ATOM 2153 C C . ASP A 1 259 ? 5.028 -17.238 38.375 1.00 56.62 259 ASP A C 1
ATOM 2155 O O . ASP A 1 259 ? 4.939 -16.991 39.579 1.00 56.62 259 ASP A O 1
ATOM 2159 N N . LEU A 1 260 ? 4.588 -16.351 37.477 1.00 47.44 260 LEU A N 1
ATOM 2160 C CA . LEU A 1 260 ? 3.981 -15.070 37.860 1.00 47.44 260 LEU A CA 1
ATOM 2161 C C . LEU A 1 260 ? 2.660 -15.243 38.624 1.00 47.44 260 LEU A C 1
ATOM 2163 O O . LEU A 1 260 ? 2.453 -14.585 39.646 1.00 47.44 260 LEU A O 1
ATOM 2167 N N . SER A 1 261 ? 1.772 -16.137 38.181 1.00 49.25 261 SER A N 1
ATOM 2168 C CA . SER A 1 261 ? 0.494 -16.391 38.866 1.00 49.25 261 SER A CA 1
ATOM 2169 C C . SER A 1 261 ? 0.679 -17.017 40.249 1.00 49.25 261 SER A C 1
ATOM 2171 O O . SER A 1 261 ? -0.055 -16.674 41.182 1.00 49.25 261 SER A O 1
ATOM 2173 N N . SER A 1 262 ? 1.664 -17.903 40.409 1.00 51.94 262 SER A N 1
ATOM 2174 C CA . SER A 1 262 ? 1.992 -18.517 41.698 1.00 51.94 262 SER A CA 1
ATOM 2175 C C . SER A 1 262 ? 2.566 -17.491 42.682 1.00 51.94 262 SER A C 1
ATOM 2177 O O . SER A 1 262 ? 2.100 -17.413 43.819 1.00 51.94 262 SER A O 1
ATOM 2179 N N . ARG A 1 263 ? 3.460 -16.600 42.234 1.00 51.88 263 ARG A N 1
ATOM 2180 C CA . ARG A 1 263 ? 3.990 -15.491 43.052 1.00 51.88 263 ARG A CA 1
ATOM 2181 C C . ARG A 1 263 ? 2.920 -14.475 43.445 1.00 51.88 263 ARG A C 1
ATOM 2183 O O . ARG A 1 263 ? 2.925 -13.980 44.570 1.00 51.88 263 ARG A O 1
ATOM 2190 N N . ILE A 1 264 ? 1.964 -14.197 42.556 1.00 50.91 264 ILE A N 1
ATOM 2191 C CA . ILE A 1 264 ? 0.816 -13.325 42.854 1.00 50.91 264 ILE A CA 1
ATOM 2192 C C . ILE A 1 264 ? -0.134 -13.971 43.878 1.00 50.91 264 ILE A C 1
ATOM 2194 O O . ILE A 1 264 ? -0.727 -13.252 44.683 1.00 50.91 264 ILE A O 1
ATOM 2198 N N . ARG A 1 265 ? -0.274 -15.306 43.888 1.00 49.84 265 ARG A N 1
ATOM 2199 C CA . ARG A 1 265 ? -1.042 -16.030 44.918 1.00 49.84 265 ARG A CA 1
ATOM 2200 C C . ARG A 1 265 ? -0.353 -16.008 46.283 1.00 49.84 265 ARG A C 1
ATOM 2202 O O . ARG A 1 265 ? -1.022 -15.701 47.259 1.00 49.84 265 ARG A O 1
ATOM 2209 N N . VAL A 1 266 ? 0.959 -16.236 46.340 1.00 47.97 266 VAL A N 1
ATOM 2210 C CA . VAL A 1 266 ? 1.743 -16.199 47.593 1.00 47.97 266 VAL A CA 1
ATOM 2211 C C . VAL A 1 266 ? 1.809 -14.786 48.195 1.00 47.97 266 VAL A C 1
ATOM 2213 O O . VAL A 1 266 ? 1.861 -14.636 49.403 1.00 47.97 266 VAL A O 1
ATOM 2216 N N . SER A 1 267 ? 1.741 -13.732 47.374 1.00 46.31 267 SER A N 1
ATOM 2217 C CA . SER A 1 267 ? 1.679 -12.335 47.840 1.00 46.31 267 SER A CA 1
ATOM 2218 C C . SER A 1 267 ? 0.301 -11.907 48.387 1.00 46.31 267 SER A C 1
ATOM 2220 O O . SER A 1 267 ? 0.156 -10.758 48.816 1.00 46.31 267 SER A O 1
ATOM 2222 N N . ARG A 1 268 ? -0.726 -12.762 48.296 1.00 43.97 268 ARG A N 1
ATOM 2223 C CA . ARG A 1 268 ? -2.101 -12.480 48.750 1.00 43.97 268 ARG A CA 1
ATOM 2224 C C . ARG A 1 268 ? -2.538 -13.316 49.961 1.00 43.97 268 ARG A C 1
ATOM 2226 O O . ARG A 1 268 ? -3.656 -13.100 50.428 1.00 43.97 268 ARG A O 1
ATOM 2233 N N . GLU A 1 269 ? -1.690 -14.224 50.441 1.00 43.25 269 GLU A N 1
ATOM 2234 C CA . GLU A 1 269 ? -1.795 -14.869 51.763 1.00 43.25 269 GLU A CA 1
ATOM 2235 C C . GLU A 1 269 ? -0.964 -14.094 52.794 1.00 43.25 269 GLU A C 1
ATOM 2237 O O . GLU A 1 269 ? -1.435 -13.985 53.948 1.00 43.25 269 GLU A O 1
#

Organism: Aureobasidium pullulans (NCBI:txid5580)

Radius of gyration: 22.56 Å; chains: 1; bounding box: 54×53×73 Å

pLDDT: mean 70.07, std 17.12, range [31.25, 94.0]